Protein AF-A0A091EJ06-F1 (afdb_monomer)

Organism: Fukomys damarensis (NCBI:txid885580)

pLDDT: mean 78.1, std 23.02, range [34.81, 98.81]

Nearest PDB structures (foldseek):
  3g6b-assembly1_B  TM=3.512E-01  e=3.417E+00  Thermotoga maritima
  3ja6-assembly1_I  TM=3.966E-01  e=4.727E+00  Escherichia coli
  3zx6-assembly1_A  TM=3.590E-01  e=9.654E+00  Archaeoglobus fulgidus DSM 4304

Mean predicted aligned error: 18.72 Å

Solvent-accessible surface area (backbone atoms only — not comparable to full-atom values): 15378 Å² total; per-residue (Å²): 139,81,81,80,73,74,50,72,66,56,56,52,51,48,53,48,53,50,49,51,48,50,52,52,47,51,51,50,51,52,52,50,51,50,50,50,50,52,52,50,50,57,49,50,53,52,52,50,52,51,53,49,52,53,49,51,53,49,51,53,50,51,50,51,52,50,53,53,53,60,66,45,45,64,59,52,53,51,50,52,51,55,49,51,51,51,52,49,54,50,49,54,53,50,52,52,50,51,54,51,49,50,53,48,50,54,50,52,50,66,70,24,72,68,43,50,42,52,52,34,49,52,55,22,52,49,28,47,50,55,28,48,51,47,48,51,35,40,77,72,64,77,41,54,68,83,66,40,54,64,50,36,53,50,25,50,53,49,24,54,49,30,49,52,51,34,54,51,52,52,49,52,51,54,52,51,54,62,72,67,51,77,78,80,87,84,73,93,80,81,92,77,94,75,84,92,78,84,83,88,84,83,82,90,84,91,73,81,84,76,71,81,77,79,71,72,79,83,73,91,63,88,78,78,82,78,92,72,85,90,87,77,89,80,74,86,77,83,80,82,74,84,80,81,84,80,85,84,80,86,88,128

Radius of gyration: 53.9 Å; Cα contacts (8 Å, |Δi|>4): 49; chains: 1; bounding box: 122×60×147 Å

Foldseek 3Di:
DDPPPPPPVNVVVVVVVVVVVVVVVVVVVVVVVVVVVVVVVVVVVVVVVVVVVVVVVVVVVVVVVVVVVVVCVVVVVVVVVVVVVVVVVVVVVVVVVVVVVVVVVVVCVCPPLVVVLVVLVVQLVVLVVQLVVLVVCVVVVVDDPVRSVVSNVVSVVSNVVSVVVSVVSVVVVVVVVVVPDDDPPPDDDDDDDDDDDDDDDDDDDDDDPDDPPPDPPPPPDDDDDDDDDDDDDDDDDDDDDDDDDDDDDDDD

Secondary structure (DSSP, 8-state):
-------HHHHHHHHHHHHHHHHHHHHHHHHHHHHHHHHHHHHHHHHHHHHHHHHHHHHHHHHHHHHHHHHHHHHHHHHHHHHHHHHHHHHHHHHHHHHHHHHHHHHHHHTSHHHHHHHHHHHHHHHHHHHHHHHHHHHTTSS-HHHHHHHHHHHHHHHHHHHHHHHHHHHHHHHHHHHHSPPP------------------------------PPP---PPPPPP---S---PPPPP--PPPPPPPPPPP-

InterPro domains:
  IPR009851 Modifier of rudimentary, Modr [PF07200] (29-165)
  IPR009851 Modif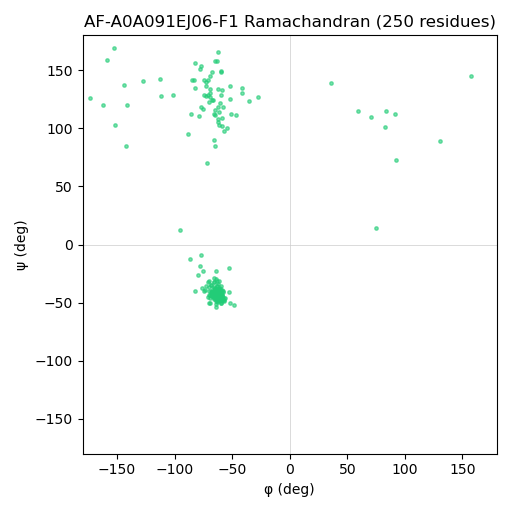ier of rudimentary, Modr [PS51314] (94-183)

Structure (mmCIF, N/CA/C/O backbone):
data_AF-A0A091EJ06-F1
#
_entry.id   AF-A0A091EJ06-F1
#
loop_
_atom_site.group_PDB
_atom_site.id
_atom_site.type_symbol
_atom_site.label_atom_id
_atom_site.label_alt_id
_atom_site.label_comp_id
_atom_site.label_asym_id
_atom_site.label_entity_id
_atom_site.label_seq_id
_atom_site.pdbx_PDB_ins_code
_atom_site.Cartn_x
_atom_site.Cartn_y
_atom_site.Cartn_z
_atom_site.occupancy
_atom_site.B_iso_or_equiv
_atom_site.auth_seq_id
_atom_site.auth_comp_id
_atom_site.auth_asym_id
_atom_site.auth_atom_id
_atom_site.pdbx_PDB_model_num
ATOM 1 N N . MET A 1 1 ? 96.054 -44.129 -91.450 1.00 45.62 1 MET A N 1
ATOM 2 C CA . MET A 1 1 ? 96.574 -42.897 -90.826 1.00 45.62 1 MET A CA 1
ATOM 3 C C . MET A 1 1 ? 96.485 -41.784 -91.849 1.00 45.62 1 MET A C 1
ATOM 5 O O . MET A 1 1 ? 97.456 -41.586 -92.545 1.00 45.62 1 MET A O 1
ATOM 9 N N . GLU A 1 2 ? 95.362 -41.080 -91.963 1.00 36.19 2 GLU A N 1
ATOM 10 C CA . GLU A 1 2 ? 95.395 -39.698 -92.462 1.00 36.19 2 GLU A CA 1
ATOM 11 C C . GLU A 1 2 ? 94.362 -38.917 -91.661 1.00 36.19 2 GLU A C 1
ATOM 13 O O . GLU A 1 2 ? 93.183 -38.814 -91.996 1.00 36.19 2 GLU A O 1
ATOM 18 N N . GLY A 1 3 ? 94.816 -38.462 -90.493 1.00 52.06 3 GLY A N 1
ATOM 19 C CA . GLY A 1 3 ? 94.089 -37.483 -89.713 1.00 52.06 3 GLY A CA 1
ATOM 20 C C . GLY A 1 3 ? 94.003 -36.212 -90.541 1.00 52.06 3 GLY A C 1
ATOM 21 O O . GLY A 1 3 ? 95.005 -35.520 -90.710 1.00 52.06 3 GLY A O 1
ATOM 22 N N . ARG A 1 4 ? 92.803 -35.906 -91.048 1.00 48.66 4 ARG A N 1
ATOM 23 C CA . ARG A 1 4 ? 92.469 -34.562 -91.519 1.00 48.66 4 ARG A CA 1
ATOM 24 C C . ARG A 1 4 ? 92.692 -33.614 -90.347 1.00 48.66 4 ARG A C 1
ATOM 26 O O . ARG A 1 4 ? 91.861 -33.505 -89.445 1.00 48.66 4 ARG A O 1
ATOM 33 N N . ALA A 1 5 ? 93.853 -32.970 -90.344 1.00 52.84 5 ALA A N 1
ATOM 34 C CA . ALA A 1 5 ? 94.126 -31.825 -89.507 1.00 52.84 5 ALA A CA 1
ATOM 35 C C . ALA A 1 5 ? 93.091 -30.764 -89.883 1.00 52.84 5 ALA A C 1
ATOM 37 O O . ALA A 1 5 ? 93.177 -30.143 -90.941 1.00 52.84 5 ALA A O 1
ATOM 38 N N . LEU A 1 6 ? 92.066 -30.626 -89.038 1.00 51.62 6 LEU A N 1
ATOM 39 C CA . LEU A 1 6 ? 91.150 -29.496 -89.086 1.00 51.62 6 LEU A CA 1
ATOM 40 C C . LEU A 1 6 ? 92.016 -28.239 -89.091 1.00 51.62 6 LEU A C 1
ATOM 42 O O . LEU A 1 6 ? 92.717 -27.965 -88.113 1.00 51.62 6 LEU A O 1
ATOM 46 N N . SER A 1 7 ? 91.990 -27.540 -90.225 1.00 56.12 7 SER A N 1
ATOM 47 C CA . SER A 1 7 ? 92.620 -26.244 -90.436 1.00 56.12 7 SER A CA 1
ATOM 48 C C . SER A 1 7 ? 92.405 -25.369 -89.197 1.00 56.12 7 SER A C 1
ATOM 50 O O . SER A 1 7 ? 91.292 -25.295 -88.667 1.00 56.12 7 SER A O 1
ATOM 52 N N . GLY A 1 8 ? 93.457 -24.693 -88.718 1.00 56.00 8 GLY A N 1
ATOM 53 C CA . GLY A 1 8 ? 93.372 -23.757 -87.585 1.00 56.00 8 GLY A CA 1
ATOM 54 C C . GLY A 1 8 ? 92.279 -22.692 -87.764 1.00 56.00 8 GLY A C 1
ATOM 55 O O . GLY A 1 8 ? 91.756 -22.166 -86.782 1.00 56.00 8 GLY A O 1
ATOM 56 N N . GLN A 1 9 ? 91.853 -22.460 -89.008 1.00 57.06 9 GLN A N 1
ATOM 57 C CA . GLN A 1 9 ? 90.745 -21.587 -89.374 1.00 57.06 9 GLN A CA 1
ATOM 58 C C . GLN A 1 9 ? 89.365 -22.173 -89.027 1.00 57.06 9 GLN A C 1
ATOM 60 O O . GLN A 1 9 ? 88.485 -21.438 -88.582 1.00 57.06 9 GLN A O 1
ATOM 65 N N . GLU A 1 10 ? 89.169 -23.491 -89.133 1.00 55.69 10 GLU A N 1
ATOM 66 C CA . GLU A 1 10 ? 87.908 -24.149 -88.759 1.00 55.69 10 GLU A CA 1
ATOM 67 C C . GLU A 1 10 ? 87.749 -24.276 -87.238 1.00 55.69 10 GLU A C 1
ATOM 69 O O . GLU A 1 10 ? 86.655 -24.056 -86.718 1.00 55.69 10 GLU A O 1
ATOM 74 N N . ARG A 1 11 ? 88.837 -24.546 -86.496 1.00 55.88 11 ARG A N 1
ATOM 75 C CA . ARG A 1 11 ? 88.813 -24.568 -85.017 1.00 55.88 11 ARG A CA 1
ATOM 76 C C . ARG A 1 11 ? 88.586 -23.176 -84.420 1.00 55.88 11 ARG A C 1
ATOM 78 O O . ARG A 1 11 ? 87.797 -23.042 -83.485 1.00 55.88 11 ARG A O 1
ATOM 85 N N . GLY A 1 12 ? 89.216 -22.142 -84.985 1.00 60.59 12 GLY A N 1
ATOM 86 C CA . GLY A 1 12 ? 88.967 -20.745 -84.615 1.00 60.59 12 GLY A CA 1
ATOM 87 C C . GLY A 1 12 ? 87.523 -20.322 -84.894 1.00 60.59 12 GLY A C 1
ATOM 88 O O . GLY A 1 12 ? 86.864 -19.762 -84.021 1.00 60.59 12 GLY A O 1
ATOM 89 N N . SER A 1 13 ? 86.985 -20.693 -86.060 1.00 62.34 13 SER A N 1
ATOM 90 C CA . SER A 1 13 ? 85.593 -20.414 -86.434 1.00 62.34 13 SER A CA 1
ATOM 91 C C . SER A 1 13 ? 84.582 -21.174 -85.559 1.00 62.34 13 SER A C 1
ATOM 93 O O . SER A 1 13 ? 83.573 -20.606 -85.141 1.00 62.34 13 SER A O 1
ATOM 95 N N . ALA A 1 14 ? 84.867 -22.426 -85.180 1.00 63.28 14 ALA A N 1
ATOM 96 C CA . ALA A 1 14 ? 84.024 -23.209 -84.273 1.00 63.28 14 ALA A CA 1
ATOM 97 C C . ALA A 1 14 ? 83.991 -22.628 -82.849 1.00 63.28 14 ALA A C 1
ATOM 99 O O . ALA A 1 14 ? 82.905 -22.457 -82.289 1.00 63.28 14 ALA A O 1
ATOM 100 N N . LEU A 1 15 ? 85.147 -22.254 -82.287 1.00 62.62 15 LEU A N 1
ATOM 101 C CA . LEU A 1 15 ? 85.232 -21.598 -80.977 1.00 62.62 15 LEU A CA 1
ATOM 102 C C . LEU A 1 15 ? 84.592 -20.205 -80.993 1.00 62.62 15 LEU A C 1
ATOM 104 O O . LEU A 1 15 ? 83.915 -19.831 -80.038 1.00 62.62 15 LEU A O 1
ATOM 108 N N . GLN A 1 16 ? 84.721 -19.457 -82.089 1.00 66.19 16 GLN A N 1
ATOM 109 C CA . GLN A 1 16 ? 84.075 -18.155 -82.260 1.00 66.19 16 GLN A CA 1
ATOM 110 C C . GLN A 1 16 ? 82.553 -18.284 -82.414 1.00 66.19 16 GLN A C 1
ATOM 112 O O . GLN A 1 16 ? 81.808 -17.496 -81.834 1.00 66.19 16 GLN A O 1
ATOM 117 N N . LYS A 1 17 ? 82.069 -19.335 -83.088 1.00 69.81 17 LYS A N 1
ATOM 118 C CA . LYS A 1 17 ? 80.641 -19.675 -83.189 1.00 69.81 17 LYS A CA 1
ATOM 119 C C . LYS A 1 17 ? 80.071 -20.206 -81.869 1.00 69.81 17 LYS A C 1
ATOM 121 O O . LYS A 1 17 ? 78.902 -19.972 -81.567 1.00 69.81 17 LYS A O 1
ATOM 126 N N . GLN A 1 18 ? 80.871 -20.906 -81.065 1.00 67.88 18 GLN A N 1
ATOM 127 C CA . GLN A 1 18 ? 80.492 -21.365 -79.726 1.00 67.88 18 GLN A CA 1
ATOM 128 C C . GLN A 1 18 ? 80.486 -20.211 -78.714 1.00 67.88 18 GLN A C 1
ATOM 130 O O . GLN A 1 18 ? 79.540 -20.092 -77.943 1.00 67.88 18 GLN A O 1
ATOM 135 N N . ARG A 1 19 ? 81.462 -19.298 -78.784 1.00 67.06 19 ARG A N 1
ATOM 136 C CA . ARG A 1 19 ? 81.502 -18.052 -78.005 1.00 67.06 19 ARG A CA 1
ATOM 137 C C . ARG A 1 19 ? 80.364 -17.107 -78.392 1.00 67.06 19 ARG A C 1
ATOM 139 O O . ARG A 1 19 ? 79.715 -16.574 -77.504 1.00 67.06 19 ARG A O 1
ATOM 146 N N . GLY A 1 20 ? 80.059 -16.964 -79.683 1.00 67.75 20 GLY A N 1
ATOM 147 C CA . GLY A 1 20 ? 78.900 -16.208 -80.168 1.00 67.75 20 GLY A CA 1
ATOM 148 C C . GLY A 1 20 ? 77.569 -16.796 -79.691 1.00 67.75 20 GLY A C 1
ATOM 149 O O . GLY A 1 20 ? 76.693 -16.050 -79.268 1.00 67.75 20 GLY A O 1
ATOM 150 N N . ARG A 1 21 ? 77.441 -18.131 -79.653 1.00 70.62 21 ARG A N 1
ATOM 151 C CA . ARG A 1 21 ? 76.272 -18.811 -79.069 1.00 70.62 21 ARG A CA 1
ATOM 152 C C . ARG A 1 21 ? 76.177 -18.666 -77.553 1.00 70.62 21 ARG A C 1
ATOM 154 O O . ARG A 1 21 ? 75.080 -18.443 -77.061 1.00 70.62 21 ARG A O 1
ATOM 161 N N . LEU A 1 22 ? 77.286 -18.746 -76.815 1.00 68.44 22 LEU A N 1
ATOM 162 C CA . LEU A 1 22 ? 77.283 -18.509 -75.367 1.00 68.44 22 LEU A CA 1
ATOM 163 C C . LEU A 1 22 ? 76.970 -17.047 -75.026 1.00 68.44 22 LEU A C 1
ATOM 165 O O . LEU A 1 22 ? 76.224 -16.793 -74.091 1.00 68.44 22 LEU A O 1
ATOM 169 N N . VAL A 1 23 ? 77.521 -16.084 -75.768 1.00 69.94 23 VAL A N 1
ATOM 170 C CA . VAL A 1 23 ? 77.253 -14.651 -75.563 1.00 69.94 23 VAL A CA 1
ATOM 171 C C . VAL A 1 23 ? 75.811 -14.313 -75.950 1.00 69.94 23 VAL A C 1
ATOM 173 O O . VAL A 1 23 ? 75.129 -13.653 -75.174 1.00 69.94 23 VAL A O 1
ATOM 176 N N . GLY A 1 24 ? 75.314 -14.833 -77.077 1.00 71.62 24 GLY A N 1
ATOM 177 C CA . GLY A 1 24 ? 73.907 -14.703 -77.470 1.00 71.62 24 GLY A CA 1
ATOM 178 C C . GLY A 1 24 ? 72.950 -15.381 -76.484 1.00 71.62 24 GLY A C 1
ATOM 179 O O . GLY A 1 24 ? 71.925 -14.806 -76.135 1.00 71.62 24 GLY A O 1
ATOM 180 N N . GLY A 1 25 ? 73.317 -16.554 -75.958 1.00 72.25 25 GLY A N 1
ATOM 181 C CA . GLY A 1 25 ? 72.564 -17.259 -74.918 1.00 72.25 25 GLY A CA 1
ATOM 182 C C . GLY A 1 25 ? 72.548 -16.515 -73.581 1.00 72.25 25 GLY A C 1
ATOM 183 O O . GLY A 1 25 ? 71.498 -16.409 -72.961 1.00 72.25 25 GLY A O 1
ATOM 184 N N . ARG A 1 26 ? 73.675 -15.921 -73.158 1.00 72.12 26 ARG A N 1
ATOM 185 C CA . ARG A 1 26 ? 73.728 -15.049 -71.969 1.00 72.12 26 ARG A CA 1
ATOM 186 C C . ARG A 1 26 ? 72.904 -13.774 -72.161 1.00 72.12 26 ARG A C 1
ATOM 188 O O . ARG A 1 26 ? 72.237 -13.367 -71.222 1.00 72.12 26 ARG A O 1
ATOM 195 N N . GLY A 1 27 ? 72.910 -13.184 -73.358 1.00 72.25 27 GLY A N 1
ATOM 196 C CA . GLY A 1 27 ? 72.037 -12.058 -73.704 1.00 72.25 27 GLY A CA 1
ATOM 197 C C . GLY A 1 27 ? 70.551 -12.419 -73.624 1.00 72.25 27 GLY A C 1
ATOM 198 O O . GLY A 1 27 ? 69.783 -11.682 -73.018 1.00 72.25 27 GLY A O 1
ATOM 199 N N . CYS A 1 28 ? 70.161 -13.592 -74.137 1.00 74.62 28 CYS A N 1
ATOM 200 C CA . CYS A 1 28 ? 68.784 -14.088 -74.029 1.00 74.62 28 CYS A CA 1
ATOM 201 C C . CYS A 1 28 ? 68.367 -14.341 -72.573 1.00 74.62 28 CYS A C 1
ATOM 203 O O . CYS A 1 28 ? 67.271 -13.955 -72.188 1.00 74.62 28 CYS A O 1
ATOM 205 N N . LEU A 1 29 ? 69.240 -14.937 -71.750 1.00 75.25 29 LEU A N 1
ATOM 206 C CA . LEU A 1 29 ? 68.954 -15.181 -70.331 1.00 75.25 29 LEU A CA 1
ATOM 207 C C . LEU A 1 29 ? 68.823 -13.879 -69.532 1.00 75.25 29 LEU A C 1
ATOM 209 O O . LEU A 1 29 ? 67.942 -13.777 -68.688 1.00 75.25 29 LEU A O 1
ATOM 213 N N . LEU A 1 30 ? 69.660 -12.872 -69.804 1.00 76.31 30 LEU A N 1
ATOM 214 C CA . LEU A 1 30 ? 69.536 -11.554 -69.170 1.00 76.31 30 LEU A CA 1
ATOM 215 C C . LEU A 1 30 ? 68.233 -10.858 -69.572 1.00 76.31 30 LEU A C 1
ATOM 217 O O . LEU A 1 30 ? 67.556 -10.299 -68.717 1.00 76.31 30 LEU A O 1
ATOM 221 N N . GLN A 1 31 ? 67.848 -10.953 -70.845 1.00 78.94 31 GLN A N 1
ATOM 222 C CA . GLN A 1 31 ? 66.594 -10.385 -71.329 1.00 78.94 31 GLN A CA 1
ATOM 223 C C . GLN A 1 31 ? 65.361 -11.112 -70.766 1.00 78.94 31 GLN A C 1
ATOM 225 O O . GLN A 1 31 ? 64.349 -10.480 -70.470 1.00 78.94 31 GLN A O 1
ATOM 230 N N . GLU A 1 32 ? 65.443 -12.428 -70.559 1.00 78.50 32 GLU A N 1
ATOM 231 C CA . GLU A 1 32 ? 64.392 -13.207 -69.900 1.00 78.50 32 GLU A CA 1
ATOM 232 C C . GLU A 1 32 ? 64.293 -12.879 -68.399 1.00 78.50 32 GLU A C 1
ATOM 234 O O . GLU A 1 32 ? 63.190 -12.735 -67.876 1.00 78.50 32 GLU A O 1
ATOM 239 N N . GLU A 1 33 ? 65.420 -12.690 -67.707 1.00 82.69 33 GLU A N 1
ATOM 240 C CA . GLU A 1 33 ? 65.470 -12.228 -66.312 1.00 82.69 33 GLU A CA 1
ATOM 241 C C . GLU A 1 33 ? 64.907 -10.805 -66.153 1.00 82.69 33 GLU A C 1
ATOM 243 O O . GLU A 1 33 ? 64.164 -10.536 -65.211 1.00 82.69 33 GLU A O 1
ATOM 248 N N . GLU A 1 34 ? 65.199 -9.892 -67.083 1.00 84.25 34 GLU A N 1
ATOM 249 C CA . GLU A 1 34 ? 64.603 -8.550 -67.116 1.00 84.25 34 GLU A CA 1
ATOM 250 C C . GLU A 1 34 ? 63.095 -8.597 -67.387 1.00 84.25 34 GLU A C 1
ATOM 252 O O . GLU A 1 34 ? 62.329 -7.925 -66.696 1.00 84.25 34 GLU A O 1
ATOM 257 N N . GLY A 1 35 ? 62.649 -9.441 -68.322 1.00 81.38 35 GLY A N 1
ATOM 258 C CA . GLY A 1 35 ? 61.226 -9.674 -68.569 1.00 81.38 35 GLY A CA 1
ATOM 259 C C . GLY A 1 35 ? 60.508 -10.259 -67.349 1.00 81.38 35 GLY A C 1
ATOM 260 O O . GLY A 1 35 ? 59.412 -9.822 -67.005 1.00 81.38 35 GLY A O 1
ATOM 261 N N . ARG A 1 36 ? 61.140 -11.198 -66.630 1.00 83.31 36 ARG A N 1
ATOM 262 C CA . ARG A 1 36 ? 60.610 -11.756 -65.374 1.00 83.31 36 ARG A CA 1
ATOM 263 C C . ARG A 1 36 ? 60.512 -10.702 -64.274 1.00 83.31 36 ARG A C 1
ATOM 265 O O . ARG A 1 36 ? 59.495 -10.660 -63.587 1.00 83.31 36 ARG A O 1
ATOM 272 N N . LYS A 1 37 ? 61.518 -9.835 -64.129 1.00 86.44 37 LYS A N 1
ATOM 273 C CA . LYS A 1 37 ? 61.490 -8.714 -63.174 1.00 86.44 37 LYS A CA 1
ATOM 274 C C . LYS A 1 37 ? 60.350 -7.746 -63.477 1.00 86.44 37 LYS A C 1
ATOM 276 O O . LYS A 1 37 ? 59.578 -7.453 -62.575 1.00 86.44 37 LYS A O 1
ATOM 281 N N . GLN A 1 38 ? 60.175 -7.359 -64.740 1.00 87.06 38 GLN A N 1
ATOM 282 C CA . GLN A 1 38 ? 59.065 -6.496 -65.162 1.00 87.06 38 GLN A CA 1
ATOM 283 C C . GLN A 1 38 ? 57.698 -7.139 -64.886 1.00 87.06 38 GLN A C 1
ATOM 285 O O . GLN A 1 38 ? 56.773 -6.471 -64.435 1.00 87.06 38 GLN A O 1
ATOM 290 N N . VAL A 1 39 ? 57.550 -8.449 -65.110 1.00 86.50 39 VAL A N 1
ATOM 291 C CA . VAL A 1 39 ? 56.301 -9.169 -64.806 1.00 86.50 39 VAL A CA 1
ATOM 292 C C . VAL A 1 39 ? 56.018 -9.216 -63.302 1.00 86.50 39 VAL A C 1
ATOM 294 O O . VAL A 1 39 ? 54.861 -9.070 -62.904 1.00 86.50 39 VAL A O 1
ATOM 297 N N . LEU A 1 40 ? 57.039 -9.424 -62.466 1.00 87.25 40 LEU A N 1
ATOM 298 C CA . LEU A 1 40 ? 56.895 -9.406 -61.008 1.00 87.25 40 LEU A CA 1
ATOM 299 C C . LEU A 1 40 ? 56.543 -8.004 -60.498 1.00 87.25 40 LEU A C 1
ATOM 301 O O . LEU A 1 40 ? 55.601 -7.877 -59.725 1.00 87.25 40 LEU A O 1
ATOM 305 N N . GLU A 1 41 ? 57.208 -6.968 -61.001 1.00 89.19 41 GLU A N 1
ATOM 306 C CA . GLU A 1 41 ? 56.952 -5.565 -60.656 1.00 89.19 41 GLU A CA 1
ATOM 307 C C . GLU A 1 41 ? 55.520 -5.148 -61.032 1.00 89.19 41 GLU A C 1
ATOM 309 O O . GLU A 1 41 ? 54.759 -4.687 -60.184 1.00 89.19 41 GLU A O 1
ATOM 314 N N . LEU A 1 42 ? 55.066 -5.468 -62.249 1.00 90.06 42 LEU A N 1
ATOM 315 C CA . LEU A 1 42 ? 53.673 -5.253 -62.669 1.00 90.06 42 LEU A CA 1
ATOM 316 C C . LEU A 1 42 ? 52.661 -6.040 -61.818 1.00 90.06 42 LEU A C 1
ATOM 318 O O . LEU A 1 42 ? 51.512 -5.619 -61.655 1.00 90.06 42 LEU A O 1
ATOM 322 N N . ARG A 1 43 ? 53.038 -7.219 -61.307 1.00 87.75 43 ARG A N 1
ATOM 323 C CA . ARG A 1 43 ? 52.186 -8.029 -60.422 1.00 87.75 43 ARG A CA 1
ATOM 324 C C . ARG A 1 43 ? 52.094 -7.413 -59.028 1.00 87.75 43 ARG A C 1
ATOM 326 O O . ARG A 1 43 ? 51.010 -7.421 -58.447 1.00 87.75 43 ARG A O 1
ATOM 333 N N . GLU A 1 44 ? 53.196 -6.883 -58.515 1.00 89.44 44 GLU A N 1
ATOM 334 C CA . GLU A 1 44 ? 53.265 -6.173 -57.239 1.00 89.44 44 GLU A CA 1
ATOM 335 C C . GLU A 1 44 ? 52.500 -4.849 -57.293 1.00 89.44 44 GLU A C 1
ATOM 337 O O . GLU A 1 44 ? 51.691 -4.591 -56.405 1.00 89.44 44 GLU A O 1
ATOM 342 N N . GLU A 1 45 ? 52.637 -4.069 -58.368 1.00 90.44 45 GLU A N 1
ATOM 343 C CA . GLU A 1 45 ? 51.858 -2.846 -58.592 1.00 90.44 45 GLU A CA 1
ATOM 344 C C . GLU A 1 45 ? 50.352 -3.125 -58.620 1.00 90.44 45 GLU A C 1
ATOM 346 O O . GLU A 1 45 ? 49.579 -2.449 -57.941 1.00 90.44 45 GLU A O 1
ATOM 351 N N . LYS A 1 46 ? 49.916 -4.159 -59.354 1.00 91.44 46 LYS A N 1
ATOM 352 C CA . LYS A 1 46 ? 48.504 -4.578 -59.385 1.00 91.44 46 LYS A CA 1
ATOM 353 C C . LYS A 1 46 ? 48.018 -5.076 -58.025 1.00 91.44 46 LYS A C 1
ATOM 355 O O . LYS A 1 46 ? 46.892 -4.774 -57.637 1.00 91.44 46 LYS A O 1
ATOM 360 N N . GLY A 1 47 ? 48.851 -5.819 -57.296 1.00 91.56 47 GLY A N 1
ATOM 361 C CA . GLY A 1 47 ? 48.549 -6.266 -55.935 1.00 91.56 47 GLY A CA 1
ATOM 362 C C . GLY A 1 47 ? 48.393 -5.092 -54.968 1.00 91.56 47 GLY A C 1
ATOM 363 O O . GLY A 1 47 ? 47.431 -5.041 -54.205 1.00 91.56 47 GLY A O 1
ATOM 364 N N . PHE A 1 48 ? 49.286 -4.106 -55.050 1.00 94.00 48 PHE A N 1
ATOM 365 C CA . PHE A 1 48 ? 49.216 -2.885 -54.257 1.00 94.00 48 PHE A CA 1
ATOM 366 C C . PHE A 1 48 ? 47.974 -2.056 -54.598 1.00 94.00 48 PHE A C 1
ATOM 368 O O . PHE A 1 48 ? 47.264 -1.630 -53.692 1.00 94.00 48 PHE A O 1
ATOM 375 N N . GLN A 1 49 ? 47.660 -1.878 -55.885 1.00 95.69 49 GLN A N 1
ATOM 376 C CA . GLN A 1 49 ? 46.441 -1.191 -56.325 1.00 95.69 49 GLN A CA 1
ATOM 377 C C . GLN A 1 49 ? 45.172 -1.895 -55.822 1.00 95.69 49 GLN A C 1
ATOM 379 O O . GLN A 1 49 ? 44.268 -1.229 -55.325 1.00 95.69 49 GLN A O 1
ATOM 384 N N . GLY A 1 50 ? 45.120 -3.231 -55.877 1.00 96.06 50 GLY A N 1
ATOM 385 C CA . GLY A 1 50 ? 44.011 -4.012 -55.319 1.00 96.06 50 GLY A CA 1
ATOM 386 C C . GLY A 1 50 ? 43.817 -3.768 -53.820 1.00 96.06 50 GLY A C 1
ATOM 387 O O . GLY A 1 50 ? 42.711 -3.454 -53.386 1.00 96.06 50 GLY A O 1
ATOM 388 N N . LEU A 1 51 ? 44.902 -3.803 -53.042 1.00 96.38 51 LEU A N 1
ATOM 389 C CA . LEU A 1 51 ? 44.865 -3.503 -51.606 1.00 96.38 51 LEU A CA 1
ATOM 390 C C . LEU A 1 51 ? 44.438 -2.056 -51.307 1.00 96.38 51 LEU A C 1
ATOM 392 O O . LEU A 1 51 ? 43.746 -1.815 -50.317 1.00 96.38 51 LEU A O 1
ATOM 396 N N . GLN A 1 52 ? 44.823 -1.085 -52.144 1.00 96.12 52 GLN A N 1
ATOM 397 C CA . GLN A 1 52 ? 44.353 0.299 -52.000 1.00 96.12 52 GLN A CA 1
ATOM 398 C C . GLN A 1 52 ? 42.843 0.405 -52.238 1.00 96.12 52 GLN A C 1
ATOM 400 O O . GLN A 1 52 ? 42.150 1.017 -51.428 1.00 96.12 52 GLN A O 1
ATOM 405 N N . LEU A 1 53 ? 42.315 -0.248 -53.277 1.00 97.12 53 LEU A N 1
ATOM 406 C CA . LEU A 1 53 ? 40.875 -0.267 -53.552 1.00 97.12 53 LEU A CA 1
ATOM 407 C C . LEU A 1 53 ? 40.084 -0.939 -52.423 1.00 97.12 53 LEU A C 1
ATOM 409 O O . LEU A 1 53 ? 39.053 -0.421 -51.996 1.00 97.12 53 LEU A O 1
ATOM 413 N N . GLU A 1 54 ? 40.572 -2.061 -51.892 1.00 97.12 54 GLU A N 1
ATOM 414 C CA . GLU A 1 54 ? 39.958 -2.731 -50.739 1.00 97.12 54 GLU A CA 1
ATOM 415 C C . GLU A 1 54 ? 39.946 -1.832 -49.498 1.00 97.12 54 GLU A C 1
ATOM 417 O O . GLU A 1 54 ? 38.936 -1.743 -48.791 1.00 97.12 54 GLU A O 1
ATOM 422 N N . ARG A 1 55 ? 41.050 -1.119 -49.244 1.00 98.12 55 ARG A N 1
ATOM 423 C CA . ARG A 1 55 ? 41.142 -0.143 -48.156 1.00 98.12 55 ARG A CA 1
ATOM 424 C C . ARG A 1 55 ? 40.127 0.982 -48.336 1.00 98.12 55 ARG A C 1
ATOM 426 O O . ARG A 1 55 ? 39.432 1.313 -47.378 1.00 98.12 55 ARG A O 1
ATOM 433 N N . GLU A 1 56 ? 40.033 1.570 -49.523 1.00 98.06 56 GLU A N 1
ATOM 434 C CA . GLU A 1 56 ? 39.078 2.643 -49.820 1.00 98.06 56 GLU A CA 1
ATOM 435 C C . GLU A 1 56 ? 37.630 2.170 -49.673 1.00 98.06 56 GLU A C 1
ATOM 437 O O . GLU A 1 56 ? 36.831 2.847 -49.027 1.00 98.06 56 GLU A O 1
ATOM 442 N N . ALA A 1 57 ? 37.307 0.975 -50.173 1.00 97.88 57 ALA A N 1
ATOM 443 C CA . ALA A 1 57 ? 35.990 0.368 -50.007 1.00 97.88 57 ALA A CA 1
ATOM 444 C C . ALA A 1 57 ? 35.648 0.143 -48.523 1.00 97.88 57 ALA A C 1
ATOM 446 O O . ALA A 1 57 ? 34.541 0.458 -48.078 1.00 97.88 57 ALA A O 1
ATOM 447 N N . CYS A 1 58 ? 36.610 -0.344 -47.732 1.00 97.94 58 CYS A N 1
ATOM 448 C CA . CYS A 1 58 ? 36.453 -0.523 -46.290 1.00 97.94 58 CYS A CA 1
ATOM 449 C C . CYS A 1 58 ? 36.243 0.818 -45.566 1.00 97.94 58 CYS A C 1
ATOM 451 O O . CYS A 1 58 ? 35.338 0.935 -44.739 1.00 97.94 58 CYS A O 1
ATOM 453 N N . LEU A 1 59 ? 37.021 1.850 -45.908 1.00 98.38 59 LEU A N 1
ATOM 454 C CA . LEU A 1 59 ? 36.880 3.191 -45.335 1.00 98.38 59 LEU A CA 1
ATOM 455 C C . LEU A 1 59 ? 35.536 3.829 -45.697 1.00 98.38 59 LEU A C 1
ATOM 457 O O . LEU A 1 59 ? 34.882 4.395 -44.823 1.00 98.38 59 LEU A O 1
ATOM 461 N N . ALA A 1 60 ? 35.096 3.705 -46.950 1.00 98.25 60 ALA A N 1
ATOM 462 C CA . ALA A 1 60 ? 33.805 4.214 -47.400 1.00 98.25 60 ALA A CA 1
ATOM 463 C C . ALA A 1 60 ? 32.642 3.521 -46.672 1.00 98.25 60 ALA A C 1
ATOM 465 O O . ALA A 1 60 ? 31.729 4.190 -46.186 1.00 98.25 60 ALA A O 1
ATOM 466 N N . SER A 1 61 ? 32.711 2.193 -46.533 1.00 98.19 61 SER A N 1
ATOM 467 C CA . SER A 1 61 ? 31.730 1.405 -45.779 1.00 98.19 61 SER A CA 1
ATOM 468 C C . SER A 1 61 ? 31.706 1.790 -44.297 1.00 98.19 61 SER A C 1
ATOM 470 O O . SER A 1 61 ? 30.647 2.093 -43.745 1.00 98.19 61 SER A O 1
ATOM 472 N N . ASN A 1 62 ? 32.874 1.872 -43.652 1.00 98.19 62 ASN A N 1
ATOM 473 C CA . ASN A 1 62 ? 32.982 2.285 -42.255 1.00 98.19 62 ASN A CA 1
ATOM 474 C C . ASN A 1 62 ? 32.427 3.699 -42.035 1.00 98.19 62 ASN A C 1
ATOM 476 O O . ASN A 1 62 ? 31.684 3.920 -41.081 1.00 98.19 62 ASN A O 1
ATOM 480 N N . TYR A 1 63 ? 32.729 4.633 -42.940 1.00 98.44 63 TYR A N 1
ATOM 481 C CA . TYR A 1 63 ? 32.206 5.994 -42.894 1.00 98.44 63 TYR A CA 1
ATOM 482 C C . TYR A 1 63 ? 30.677 6.029 -43.023 1.00 98.44 63 TYR A C 1
ATOM 484 O O . TYR A 1 63 ? 30.017 6.714 -42.239 1.00 98.44 63 TYR A O 1
ATOM 492 N N . ALA A 1 64 ? 30.104 5.274 -43.967 1.00 98.19 64 ALA A N 1
ATOM 493 C CA . ALA A 1 64 ? 28.655 5.179 -44.137 1.00 98.19 64 ALA A CA 1
ATOM 494 C C . ALA A 1 64 ? 27.979 4.644 -42.864 1.00 98.19 64 ALA A C 1
ATOM 496 O O . ALA A 1 64 ? 27.076 5.289 -42.330 1.00 98.19 64 ALA A O 1
ATOM 497 N N . LEU A 1 65 ? 28.496 3.545 -42.306 1.00 98.31 65 LEU A N 1
ATOM 498 C CA . LEU A 1 65 ? 27.998 2.969 -41.056 1.00 98.31 65 LEU A CA 1
ATOM 499 C C . LEU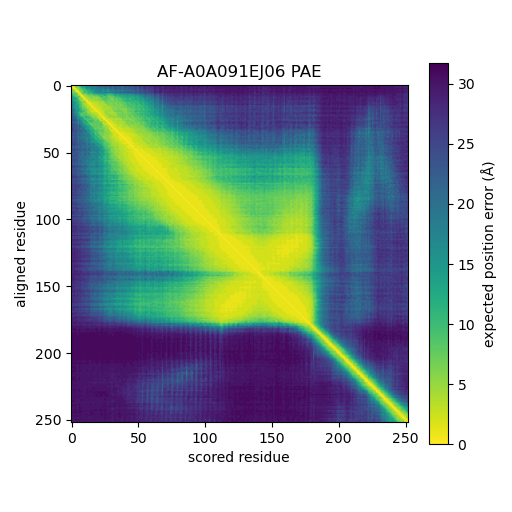 A 1 65 ? 28.155 3.927 -39.871 1.00 98.31 65 LEU A C 1
ATOM 501 O O . LEU A 1 65 ? 27.251 4.042 -39.048 1.00 98.31 65 LEU A O 1
ATOM 505 N N . ALA A 1 66 ? 29.281 4.634 -39.756 1.00 98.38 66 ALA A N 1
ATOM 506 C CA . ALA A 1 66 ? 29.488 5.618 -38.697 1.00 98.38 66 ALA A CA 1
ATOM 507 C C . ALA A 1 66 ? 28.467 6.759 -38.795 1.00 98.38 66 ALA A C 1
ATOM 509 O O . ALA A 1 66 ? 27.879 7.149 -37.787 1.00 98.38 66 ALA A O 1
ATOM 510 N N . LYS A 1 67 ? 28.207 7.254 -40.008 1.00 98.19 67 LYS A N 1
ATOM 511 C CA . LYS A 1 67 ? 27.216 8.303 -40.260 1.00 98.19 67 LYS A CA 1
ATOM 512 C C . LYS A 1 67 ? 25.800 7.848 -39.901 1.00 98.19 67 LYS A C 1
ATOM 514 O O . LYS A 1 67 ? 25.088 8.584 -39.221 1.00 98.19 67 LYS A O 1
ATOM 519 N N . GLU A 1 68 ? 25.409 6.642 -40.303 1.00 98.25 68 GLU A N 1
ATOM 520 C CA . GLU A 1 68 ? 24.108 6.058 -39.953 1.00 98.25 68 GLU A CA 1
ATOM 521 C C . GLU A 1 68 ? 23.972 5.834 -38.443 1.00 98.25 68 GLU A C 1
ATOM 523 O O . GLU A 1 68 ? 22.983 6.254 -37.841 1.00 98.25 68 GLU A O 1
ATOM 528 N N . ASN A 1 69 ? 24.993 5.261 -37.800 1.00 97.81 69 ASN A N 1
ATOM 529 C CA . ASN A 1 69 ? 25.018 5.068 -36.351 1.00 97.81 69 ASN A CA 1
ATOM 530 C C . ASN A 1 69 ? 24.847 6.394 -35.604 1.00 97.81 69 ASN A C 1
ATOM 532 O O . ASN A 1 69 ? 24.038 6.476 -34.681 1.00 97.81 69 ASN A O 1
ATOM 536 N N . LEU A 1 70 ? 25.568 7.445 -36.013 1.00 98.12 70 LEU A N 1
ATOM 537 C CA . LEU A 1 70 ? 25.434 8.780 -35.426 1.00 98.12 70 LEU A CA 1
ATOM 538 C C . LEU A 1 70 ? 24.031 9.362 -35.634 1.00 98.12 70 LEU A C 1
ATOM 540 O O . LEU A 1 70 ? 23.490 9.960 -34.706 1.00 98.12 70 LEU A O 1
ATOM 544 N N . ALA A 1 71 ? 23.418 9.145 -36.800 1.00 98.00 71 ALA A N 1
ATOM 545 C CA . ALA A 1 71 ? 22.055 9.594 -37.076 1.00 98.00 71 ALA A CA 1
ATOM 546 C C . ALA A 1 71 ? 21.000 8.891 -36.198 1.00 98.00 71 ALA A C 1
ATOM 548 O O . ALA A 1 71 ? 19.969 9.483 -35.880 1.00 98.00 71 ALA A O 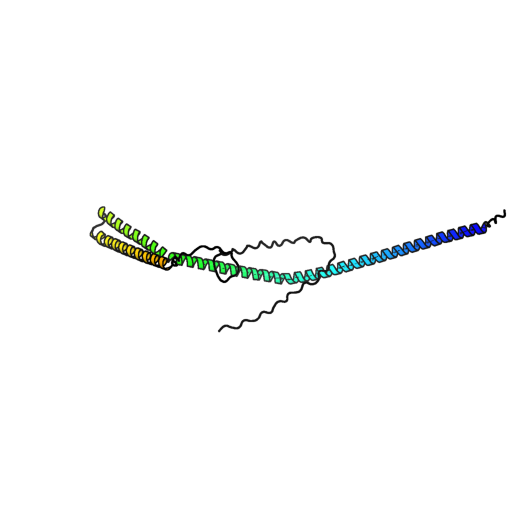1
ATOM 549 N N . LEU A 1 72 ? 21.252 7.650 -35.763 1.00 98.19 72 LEU A N 1
ATOM 550 C CA . LEU A 1 72 ? 20.344 6.895 -34.892 1.00 98.19 72 LEU A CA 1
ATOM 551 C C . LEU A 1 72 ? 20.443 7.281 -33.409 1.00 98.19 72 LEU A C 1
ATOM 553 O O . LEU A 1 72 ? 19.453 7.138 -32.685 1.00 98.19 72 LEU A O 1
ATOM 557 N N . ARG A 1 73 ? 21.594 7.793 -32.949 1.00 97.94 73 ARG A N 1
ATOM 558 C CA . ARG A 1 73 ? 21.820 8.183 -31.541 1.00 97.94 73 ARG A CA 1
ATOM 559 C C . ARG A 1 73 ? 20.710 9.049 -30.938 1.00 97.94 73 ARG A C 1
ATOM 561 O O . ARG A 1 73 ? 20.174 8.620 -29.918 1.00 97.94 73 ARG A O 1
ATOM 568 N N . PRO A 1 74 ? 20.280 10.177 -31.541 1.00 97.81 74 PRO A N 1
ATOM 569 C CA . PRO A 1 74 ? 19.255 11.025 -30.930 1.00 97.81 74 PRO A CA 1
ATOM 570 C C . PRO A 1 74 ? 17.926 10.289 -30.729 1.00 97.81 74 PRO A C 1
ATOM 572 O O . PRO A 1 74 ? 17.268 10.456 -29.705 1.00 97.81 74 PRO A O 1
ATOM 575 N N . ARG A 1 75 ? 17.536 9.420 -31.672 1.00 97.94 75 ARG A N 1
ATOM 576 C CA . ARG A 1 75 ? 16.307 8.623 -31.558 1.00 97.94 75 ARG A CA 1
ATOM 577 C C . ARG A 1 75 ? 16.405 7.592 -30.431 1.00 97.94 75 ARG A C 1
ATOM 579 O O . ARG A 1 75 ? 15.433 7.399 -29.704 1.00 97.94 75 ARG A O 1
ATOM 586 N N . LEU A 1 76 ? 17.555 6.933 -30.285 1.00 98.38 76 LEU A N 1
ATOM 587 C CA . LEU A 1 76 ? 17.789 5.961 -29.213 1.00 98.38 76 LEU A CA 1
ATOM 588 C C . LEU A 1 76 ? 17.851 6.634 -27.840 1.00 98.38 76 LEU A C 1
ATOM 590 O O . LEU A 1 76 ? 17.268 6.127 -26.885 1.00 98.38 76 LEU A O 1
ATOM 594 N N . GLU A 1 77 ? 18.514 7.784 -27.745 1.00 98.50 77 GLU A N 1
ATOM 595 C CA . GLU A 1 77 ? 18.604 8.583 -26.522 1.00 98.50 77 GLU A CA 1
ATOM 596 C C . GLU A 1 77 ? 17.220 9.080 -26.090 1.00 98.50 77 GLU A C 1
ATOM 598 O O . GLU A 1 77 ? 16.836 8.891 -24.935 1.00 98.50 77 GLU A O 1
ATOM 603 N N . MET A 1 78 ? 16.424 9.597 -27.032 1.00 98.62 78 MET A N 1
ATOM 604 C CA . MET A 1 78 ? 15.032 9.983 -26.790 1.00 98.62 78 MET A CA 1
ATOM 605 C C . MET A 1 78 ? 14.184 8.791 -26.328 1.00 98.62 78 MET A C 1
ATOM 607 O O . MET A 1 78 ? 13.461 8.889 -25.340 1.00 98.62 78 MET A O 1
ATOM 611 N N . GLY A 1 79 ? 14.294 7.644 -27.009 1.00 98.75 79 GLY A N 1
ATOM 612 C CA . GLY A 1 79 ? 13.566 6.427 -26.646 1.00 98.75 79 GLY A CA 1
ATOM 613 C C . GLY A 1 79 ? 13.940 5.911 -25.255 1.00 98.75 79 GLY A C 1
ATOM 614 O O . GLY A 1 79 ? 13.063 5.548 -24.475 1.00 98.75 79 GLY A O 1
ATOM 615 N N . ARG A 1 80 ? 15.231 5.944 -24.907 1.00 98.75 80 ARG A N 1
ATOM 616 C CA . ARG A 1 80 ? 15.728 5.591 -23.573 1.00 98.75 80 ARG A CA 1
ATOM 617 C C . ARG A 1 80 ? 15.183 6.539 -22.503 1.00 98.75 80 ARG A C 1
ATOM 619 O O . ARG A 1 80 ? 14.772 6.063 -21.449 1.00 98.75 80 ARG A O 1
ATOM 626 N N . ALA A 1 81 ? 15.168 7.847 -22.761 1.00 98.62 81 ALA A N 1
ATOM 627 C CA . ALA A 1 81 ? 14.623 8.833 -21.830 1.00 98.62 81 ALA A CA 1
ATOM 628 C C . ALA A 1 81 ? 13.109 8.650 -21.632 1.00 98.62 81 ALA A C 1
ATOM 630 O O . ALA A 1 81 ? 12.645 8.577 -20.497 1.00 98.62 81 ALA A O 1
ATOM 631 N N . ALA A 1 82 ? 12.349 8.485 -22.718 1.00 98.69 82 ALA A N 1
ATOM 632 C CA . ALA A 1 82 ? 10.910 8.235 -22.658 1.00 98.69 82 ALA A CA 1
ATOM 633 C C . ALA A 1 82 ? 10.582 6.944 -21.892 1.00 98.69 82 ALA A C 1
ATOM 635 O O . ALA A 1 82 ? 9.673 6.922 -21.064 1.00 98.69 82 ALA A O 1
ATOM 636 N N . LEU A 1 83 ? 11.354 5.879 -22.122 1.00 98.81 83 LEU A N 1
ATOM 637 C CA . LEU A 1 83 ? 11.202 4.623 -21.397 1.00 98.81 83 LEU A CA 1
ATOM 638 C C . LEU A 1 83 ? 11.507 4.792 -19.903 1.00 98.81 83 LEU A C 1
ATOM 640 O O . LEU A 1 83 ? 10.759 4.283 -19.075 1.00 98.81 83 LEU A O 1
ATOM 644 N N . ALA A 1 84 ? 12.565 5.528 -19.553 1.00 98.75 84 ALA A N 1
ATOM 645 C CA . ALA A 1 84 ? 12.900 5.818 -18.160 1.00 98.75 84 ALA A CA 1
ATOM 646 C C . ALA A 1 84 ? 11.770 6.579 -17.447 1.00 98.75 84 ALA A C 1
ATOM 648 O O . ALA A 1 84 ? 11.415 6.216 -16.329 1.00 98.75 84 ALA A O 1
ATOM 649 N N . ILE A 1 85 ? 11.153 7.560 -18.117 1.00 98.75 85 ILE A N 1
ATOM 650 C CA . ILE A 1 85 ? 9.980 8.277 -17.596 1.00 98.75 85 ILE A CA 1
ATOM 651 C C . ILE A 1 85 ? 8.825 7.300 -17.350 1.00 98.75 85 ILE A C 1
ATOM 653 O O . ILE A 1 85 ? 8.247 7.302 -16.269 1.00 98.75 85 ILE A O 1
ATOM 657 N N . LYS A 1 86 ? 8.522 6.405 -18.299 1.00 98.81 86 LYS A N 1
ATOM 658 C CA . LYS A 1 86 ? 7.438 5.422 -18.128 1.00 98.81 86 LYS A CA 1
ATOM 659 C C . LYS A 1 86 ? 7.690 4.419 -17.009 1.00 98.81 86 LYS A C 1
ATOM 661 O O . LYS A 1 86 ? 6.757 4.075 -16.290 1.00 98.81 86 LYS A O 1
ATOM 666 N N . TYR A 1 87 ? 8.931 3.978 -16.823 1.00 98.81 87 TYR A N 1
ATOM 667 C CA . TYR A 1 87 ? 9.285 3.151 -15.669 1.00 98.81 87 TYR A CA 1
ATOM 668 C C . TYR A 1 87 ? 9.133 3.905 -14.350 1.00 98.81 87 TYR A C 1
ATOM 670 O O . TYR A 1 87 ? 8.681 3.315 -13.372 1.00 98.81 87 TYR A O 1
ATOM 678 N N . GLN A 1 88 ? 9.483 5.191 -14.325 1.00 98.81 88 GLN A N 1
ATOM 679 C CA . GLN A 1 88 ? 9.318 6.027 -13.144 1.00 98.81 88 GLN A CA 1
ATOM 680 C C . GLN A 1 88 ? 7.832 6.233 -12.806 1.00 98.81 88 GLN A C 1
ATOM 682 O O . GLN A 1 88 ? 7.438 5.976 -11.674 1.00 98.81 88 GLN A O 1
ATOM 687 N N . GLU A 1 89 ? 6.991 6.568 -13.791 1.00 98.75 89 GLU A N 1
ATOM 688 C CA . GLU A 1 89 ? 5.531 6.661 -13.619 1.00 98.75 89 GLU A CA 1
ATOM 689 C C . GLU A 1 89 ? 4.938 5.340 -13.093 1.00 98.75 89 GLU A C 1
ATOM 691 O O . GLU A 1 89 ? 4.147 5.331 -12.150 1.00 98.75 89 GLU A O 1
ATOM 696 N N . LEU A 1 90 ? 5.338 4.202 -13.676 1.00 98.75 90 LEU A N 1
ATOM 697 C CA . LEU A 1 90 ? 4.886 2.881 -13.232 1.00 98.75 90 LEU A CA 1
ATOM 698 C C . LEU A 1 90 ? 5.277 2.617 -11.776 1.00 98.75 90 LEU A C 1
ATOM 700 O O . LEU A 1 90 ? 4.466 2.101 -11.008 1.00 98.75 90 LEU A O 1
ATOM 704 N N . ARG A 1 91 ? 6.513 2.959 -11.405 1.00 98.75 91 ARG A N 1
ATOM 705 C CA . ARG A 1 91 ? 7.013 2.801 -10.041 1.00 98.75 91 ARG A CA 1
ATOM 706 C C . ARG A 1 91 ? 6.200 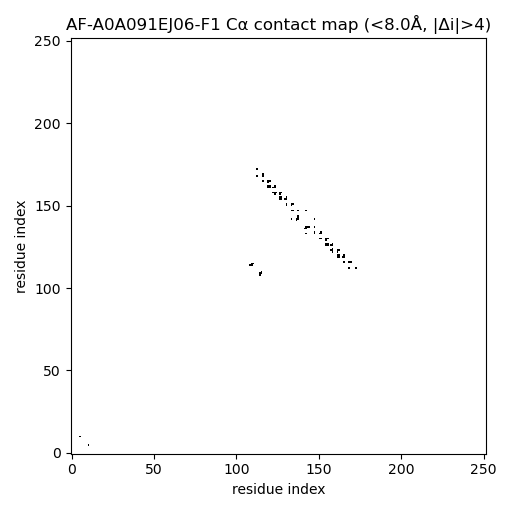3.636 -9.056 1.00 98.75 91 ARG A C 1
ATOM 708 O O . ARG A 1 91 ? 5.764 3.096 -8.048 1.00 98.75 91 ARG A O 1
ATOM 715 N N . GLU A 1 92 ? 5.950 4.903 -9.368 1.00 98.75 92 GLU A N 1
ATOM 716 C CA . GLU A 1 92 ? 5.156 5.803 -8.522 1.00 98.75 92 GLU A CA 1
ATOM 717 C C . GLU A 1 92 ? 3.725 5.290 -8.331 1.00 98.75 92 GLU A C 1
ATOM 719 O O . GLU A 1 92 ? 3.200 5.283 -7.216 1.00 98.75 92 GLU A O 1
ATOM 724 N N . VAL A 1 93 ? 3.088 4.805 -9.402 1.00 98.69 93 VAL A N 1
ATOM 725 C CA . VAL A 1 93 ? 1.748 4.210 -9.310 1.00 98.69 93 VAL A CA 1
ATOM 726 C C . VAL A 1 93 ? 1.775 2.917 -8.494 1.00 98.69 93 VAL A C 1
ATOM 728 O O . VAL A 1 93 ? 0.878 2.706 -7.681 1.00 98.69 93 VAL A O 1
ATOM 731 N N . ALA A 1 94 ? 2.787 2.065 -8.666 1.00 98.69 94 ALA A N 1
ATOM 732 C CA . ALA A 1 94 ? 2.926 0.829 -7.901 1.00 98.69 94 ALA A CA 1
ATOM 733 C C . ALA A 1 94 ? 3.128 1.096 -6.400 1.00 98.69 94 ALA A C 1
ATOM 735 O O . ALA A 1 94 ? 2.453 0.471 -5.585 1.00 98.69 94 ALA A O 1
ATOM 736 N N . GLU A 1 95 ? 3.994 2.048 -6.042 1.00 98.69 95 GLU A N 1
ATOM 737 C CA . GLU A 1 95 ? 4.213 2.485 -4.656 1.00 98.69 95 GLU A CA 1
ATOM 738 C C . GLU A 1 95 ? 2.916 3.060 -4.059 1.00 98.69 95 GLU A C 1
ATOM 740 O O . GLU A 1 95 ? 2.475 2.623 -3.001 1.00 98.69 95 GLU A O 1
ATOM 745 N N . ASN A 1 96 ? 2.207 3.929 -4.787 1.00 98.69 96 ASN A N 1
ATOM 746 C CA . ASN A 1 96 ? 0.921 4.480 -4.343 1.00 98.69 96 ASN A CA 1
ATOM 747 C C . ASN A 1 96 ? -0.161 3.395 -4.164 1.00 98.69 96 ASN A C 1
ATOM 749 O O . ASN A 1 96 ? -0.969 3.447 -3.235 1.00 98.69 96 ASN A O 1
ATOM 753 N N . CYS A 1 97 ? -0.200 2.397 -5.047 1.00 98.62 97 CYS A N 1
ATOM 754 C CA . CYS A 1 97 ? -1.092 1.250 -4.897 1.00 98.62 97 CYS A CA 1
ATOM 755 C C . CYS A 1 97 ? -0.743 0.427 -3.651 1.00 98.62 97 CYS A C 1
ATOM 757 O O . CYS A 1 97 ? -1.653 0.074 -2.903 1.00 98.62 97 CYS A O 1
ATOM 759 N N . ALA A 1 98 ? 0.542 0.163 -3.404 1.00 98.56 98 ALA A N 1
ATOM 760 C CA . ALA A 1 98 ? 0.997 -0.536 -2.206 1.00 98.56 98 ALA A CA 1
ATOM 761 C C . ALA A 1 98 ? 0.626 0.236 -0.928 1.00 98.56 98 ALA A C 1
ATOM 763 O O . ALA A 1 98 ? 0.047 -0.345 -0.015 1.00 98.56 98 ALA A O 1
ATOM 764 N N . ASP A 1 99 ? 0.837 1.554 -0.901 1.00 98.56 99 ASP A N 1
ATOM 765 C CA . ASP A 1 99 ? 0.457 2.412 0.227 1.00 98.56 99 ASP A CA 1
ATOM 766 C C . ASP A 1 99 ? -1.053 2.378 0.497 1.00 98.56 99 ASP A C 1
ATOM 768 O O . ASP A 1 99 ? -1.497 2.321 1.646 1.00 98.56 99 ASP A O 1
ATOM 772 N N . LYS A 1 100 ? -1.873 2.422 -0.561 1.00 98.44 100 LYS A N 1
ATOM 773 C CA . LYS A 1 100 ? -3.335 2.333 -0.441 1.00 98.44 100 LYS A CA 1
ATOM 774 C C . LYS A 1 100 ? -3.781 0.971 0.078 1.00 98.44 100 LYS A C 1
ATOM 776 O O . LYS A 1 100 ? -4.686 0.931 0.909 1.00 98.44 100 LYS A O 1
ATOM 781 N N . LEU A 1 101 ? -3.163 -0.112 -0.395 1.00 98.50 101 LEU A N 1
ATOM 782 C CA . LEU A 1 101 ? -3.432 -1.463 0.093 1.00 98.50 101 LEU A CA 1
ATOM 783 C C . LEU A 1 101 ? -3.064 -1.588 1.570 1.00 98.50 101 LEU A C 1
ATOM 785 O O . LEU A 1 101 ? -3.916 -2.000 2.347 1.00 98.50 101 LEU A O 1
ATOM 789 N N . GLN A 1 102 ? -1.884 -1.117 1.978 1.00 98.38 102 GLN A N 1
ATOM 790 C CA . GLN A 1 102 ? -1.467 -1.130 3.381 1.00 98.38 102 GLN A CA 1
ATOM 791 C C . GLN A 1 102 ? -2.455 -0.366 4.273 1.00 98.38 102 GLN A C 1
ATOM 793 O O . GLN A 1 102 ? -2.922 -0.888 5.278 1.00 98.38 102 GLN A O 1
ATOM 798 N N . ARG A 1 103 ? -2.858 0.851 3.880 1.00 98.06 103 ARG A N 1
ATOM 799 C CA . ARG A 1 103 ? -3.847 1.640 4.643 1.00 98.06 103 ARG A CA 1
ATOM 800 C C . ARG A 1 103 ? -5.201 0.937 4.739 1.00 98.06 103 ARG A C 1
ATOM 802 O O . ARG A 1 103 ? -5.883 1.028 5.762 1.00 98.06 103 ARG A O 1
ATOM 809 N N . LEU A 1 104 ? -5.621 0.271 3.667 1.00 97.81 104 LEU A N 1
ATOM 810 C CA . LEU A 1 104 ? -6.857 -0.502 3.656 1.00 97.81 104 LEU A CA 1
ATOM 811 C C . LEU A 1 104 ? -6.743 -1.725 4.572 1.00 97.81 104 LEU A C 1
ATOM 813 O O . LEU A 1 104 ? -7.655 -1.972 5.351 1.00 97.81 104 LEU A O 1
ATOM 817 N N . GLU A 1 105 ? -5.624 -2.441 4.546 1.00 97.38 105 GLU A N 1
ATOM 818 C CA . GLU A 1 105 ? -5.360 -3.575 5.433 1.00 97.38 105 GLU A CA 1
ATOM 819 C C . GLU A 1 105 ? -5.335 -3.145 6.904 1.00 97.38 105 GLU A C 1
ATOM 821 O O . GLU A 1 105 ? -6.031 -3.748 7.719 1.00 97.38 105 GLU A O 1
ATOM 826 N N . ASP A 1 106 ? -4.642 -2.054 7.235 1.00 96.50 106 ASP A N 1
ATOM 827 C CA . ASP A 1 106 ? -4.575 -1.512 8.596 1.00 96.50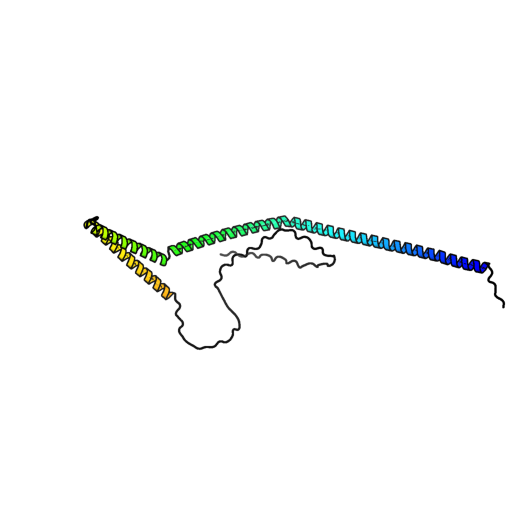 106 ASP A CA 1
ATOM 828 C C . ASP A 1 106 ? -5.966 -1.113 9.104 1.00 96.50 106 ASP A C 1
ATOM 830 O O . ASP A 1 106 ? -6.351 -1.431 10.232 1.00 96.50 106 ASP A O 1
ATOM 834 N N . THR A 1 107 ? -6.757 -0.431 8.268 1.00 95.56 107 THR A N 1
ATOM 835 C CA . THR A 1 107 ? -8.126 -0.040 8.634 1.00 95.56 107 THR A CA 1
ATOM 836 C C . THR A 1 107 ? -9.044 -1.255 8.760 1.00 95.56 107 THR A C 1
ATOM 838 O O . THR A 1 107 ? -9.769 -1.358 9.750 1.00 95.56 107 THR A O 1
ATOM 841 N N . MET A 1 108 ? -8.990 -2.210 7.829 1.00 95.75 108 MET A N 1
ATOM 842 C CA . MET A 1 108 ? -9.753 -3.458 7.912 1.00 95.75 108 MET A CA 1
ATOM 843 C C . MET A 1 108 ? -9.382 -4.279 9.144 1.00 95.75 108 MET A C 1
ATOM 845 O O . MET A 1 108 ? -10.265 -4.853 9.780 1.00 95.75 108 MET A O 1
ATOM 849 N N . HIS A 1 109 ? -8.099 -4.325 9.497 1.00 95.25 109 HIS A N 1
ATOM 850 C CA . HIS A 1 109 ? -7.630 -4.993 10.698 1.00 95.25 109 HIS A CA 1
ATOM 851 C C . HIS A 1 109 ? -8.181 -4.302 11.947 1.00 95.25 109 HIS A C 1
ATOM 853 O O . HIS A 1 109 ? -8.827 -4.955 12.766 1.00 95.25 109 HIS A O 1
ATOM 859 N N . ARG A 1 110 ? -8.033 -2.974 12.053 1.00 94.50 110 ARG A N 1
ATOM 860 C CA . ARG A 1 110 ? -8.487 -2.189 13.213 1.00 94.50 110 ARG A CA 1
ATOM 861 C C . ARG A 1 110 ? -9.994 -2.293 13.457 1.00 94.50 110 ARG A C 1
ATOM 863 O O . ARG A 1 110 ? -10.426 -2.321 14.606 1.00 94.50 110 ARG A O 1
ATOM 870 N N . TRP A 1 111 ? -10.779 -2.376 12.383 1.00 93.81 111 TRP A N 1
ATOM 871 C CA . TRP A 1 111 ? -12.235 -2.555 12.419 1.00 93.81 111 TRP A CA 1
ATOM 872 C C . TRP A 1 111 ? -12.672 -4.019 12.287 1.00 93.81 111 TRP A C 1
ATOM 874 O O . TRP A 1 111 ? -13.852 -4.306 12.079 1.00 93.81 111 TRP A O 1
ATOM 884 N N . SER A 1 112 ? -11.739 -4.965 12.406 1.00 96.12 112 SER A N 1
ATOM 885 C CA . SER A 1 112 ? -12.069 -6.382 12.373 1.00 96.12 112 SER A CA 1
ATOM 886 C C . SER A 1 112 ? -12.887 -6.768 13.614 1.00 96.12 112 SER A C 1
ATOM 888 O O . SER A 1 112 ? -12.681 -6.218 14.700 1.00 96.12 112 SER A O 1
ATOM 890 N N . PRO A 1 113 ? -13.792 -7.756 13.505 1.00 95.88 113 PRO A N 1
ATOM 891 C CA . PRO A 1 113 ? -14.582 -8.206 14.648 1.00 95.88 113 PRO A CA 1
ATOM 892 C C . PRO A 1 113 ? -13.715 -8.827 15.758 1.00 95.88 113 PRO A C 1
ATOM 894 O O . PRO A 1 113 ? -14.115 -8.821 16.916 1.00 95.88 113 PRO A O 1
ATOM 897 N N . HIS A 1 114 ? -12.516 -9.320 15.430 1.00 96.06 114 HIS A N 1
ATOM 898 C CA . HIS A 1 114 ? -11.546 -9.789 16.421 1.00 96.06 114 HIS A CA 1
ATOM 899 C C . HIS A 1 114 ? -10.943 -8.626 17.215 1.00 96.06 114 HIS A C 1
ATOM 901 O O . HIS A 1 114 ? -10.895 -8.696 18.439 1.00 96.06 114 HIS A O 1
ATOM 907 N N . CYS A 1 115 ? -10.551 -7.534 16.547 1.00 97.12 115 CYS A N 1
ATOM 908 C CA . CYS A 1 115 ? -10.115 -6.324 17.244 1.00 97.12 115 CYS A CA 1
ATOM 909 C C . CYS A 1 115 ? -11.248 -5.743 18.098 1.00 97.12 115 CYS A C 1
ATOM 911 O O . CYS A 1 115 ? -11.019 -5.453 19.265 1.00 97.12 115 CYS A O 1
ATOM 913 N N . ALA A 1 116 ? -12.477 -5.657 17.569 1.00 97.06 116 ALA A N 1
ATOM 914 C CA . ALA A 1 116 ? -13.672 -5.247 18.322 1.00 97.06 116 ALA A CA 1
ATOM 915 C C . ALA A 1 116 ? -13.877 -6.056 19.613 1.00 97.06 116 ALA A C 1
ATOM 917 O O . ALA A 1 116 ? -14.200 -5.481 20.649 1.00 97.06 116 ALA A O 1
ATOM 918 N N . LEU A 1 117 ? -13.650 -7.372 19.570 1.00 98.00 117 LEU A N 1
ATOM 919 C CA . LEU A 1 117 ? -13.710 -8.220 20.759 1.00 98.00 117 LEU A CA 1
ATOM 920 C C . LEU A 1 117 ? -12.632 -7.850 21.787 1.00 98.00 117 LEU A C 1
ATOM 922 O O . LEU A 1 117 ? -12.945 -7.766 22.969 1.00 98.00 117 LEU A O 1
ATOM 926 N N . GLY A 1 118 ? -11.398 -7.598 21.342 1.00 98.06 118 GLY A N 1
ATOM 927 C CA . GLY A 1 118 ? -10.315 -7.143 22.219 1.00 98.06 118 GLY A CA 1
ATOM 928 C C . GLY A 1 118 ? -10.614 -5.793 22.879 1.00 98.06 118 GLY A C 1
ATOM 929 O O . GLY A 1 118 ? -10.421 -5.652 24.082 1.00 98.06 118 GLY A O 1
ATOM 930 N N . TRP A 1 119 ? -11.167 -4.830 22.131 1.00 98.06 119 TRP A N 1
ATOM 931 C CA . TRP A 1 119 ? -11.607 -3.543 22.691 1.00 98.06 119 TRP A CA 1
ATOM 932 C C . TRP A 1 119 ? -12.682 -3.730 23.768 1.00 98.06 119 TRP A C 1
ATOM 934 O O . TRP A 1 119 ? -12.566 -3.161 24.845 1.00 98.06 119 TRP A O 1
ATOM 944 N N . LEU A 1 120 ? -13.687 -4.578 23.514 1.00 98.06 120 LEU A N 1
ATOM 945 C CA . LEU A 1 120 ? -14.734 -4.881 24.497 1.00 98.06 120 LEU A CA 1
ATOM 946 C C . LEU A 1 120 ? -14.193 -5.548 25.766 1.00 98.06 120 LEU A C 1
ATOM 948 O O . LEU A 1 120 ? -14.751 -5.338 26.838 1.00 98.06 120 LEU A O 1
ATOM 952 N N . GLN A 1 121 ? -13.151 -6.373 25.647 1.00 98.44 121 GLN A N 1
ATOM 953 C CA . GLN A 1 121 ? -12.493 -7.002 26.794 1.00 98.44 121 GLN A CA 1
ATOM 954 C C . GLN A 1 121 ? -11.714 -5.976 27.620 1.00 98.44 121 GLN A C 1
ATOM 956 O O . GLN A 1 121 ? -11.866 -5.962 28.834 1.00 98.44 121 GLN A O 1
ATOM 961 N N . ALA A 1 122 ? -10.971 -5.075 26.975 1.00 98.50 122 ALA A N 1
ATOM 962 C CA . ALA A 1 122 ? -10.274 -3.994 27.670 1.00 98.50 122 ALA A CA 1
ATOM 963 C C . ALA A 1 122 ? -11.254 -3.038 28.377 1.00 98.50 122 ALA A C 1
ATOM 965 O O . ALA A 1 122 ? -11.071 -2.734 29.548 1.00 98.50 122 ALA A O 1
ATOM 966 N N . GLU A 1 123 ? -12.338 -2.628 27.705 1.00 98.31 123 GLU A N 1
ATOM 967 C CA . GLU A 1 123 ? -13.394 -1.799 28.313 1.00 98.31 123 GLU A CA 1
ATOM 968 C C . GLU A 1 123 ? -14.127 -2.525 29.460 1.00 98.31 123 GLU A C 1
ATOM 970 O O . GLU A 1 123 ? -14.653 -1.884 30.368 1.00 98.31 123 GLU A O 1
ATOM 975 N N . LEU A 1 124 ? -14.218 -3.861 29.413 1.00 98.62 124 LEU A N 1
ATOM 976 C CA . LEU A 1 124 ? -14.765 -4.663 30.508 1.00 98.62 124 LEU A CA 1
ATOM 977 C C . LEU A 1 124 ? -13.830 -4.643 31.719 1.00 98.62 124 LEU A C 1
ATOM 979 O O . LEU A 1 124 ? -14.301 -4.384 32.821 1.00 98.62 124 LEU A O 1
ATOM 983 N N . GLU A 1 125 ? -12.543 -4.917 31.508 1.00 98.56 125 GLU A N 1
ATOM 984 C CA . GLU A 1 125 ? -11.522 -4.888 32.560 1.00 98.56 125 GLU A CA 1
ATOM 985 C C . GLU A 1 125 ? -11.443 -3.501 33.209 1.00 98.56 125 GLU A C 1
ATOM 987 O O . GLU A 1 125 ? -11.439 -3.402 34.431 1.00 98.56 125 GLU A O 1
ATOM 992 N N . GLU A 1 126 ? -11.481 -2.431 32.409 1.00 98.44 126 GLU A N 1
ATOM 993 C CA . GLU A 1 126 ? -11.529 -1.046 32.892 1.00 98.44 126 GLU A CA 1
ATOM 994 C C . GLU A 1 126 ? -12.769 -0.792 33.763 1.00 98.44 126 GLU A C 1
ATOM 996 O O . GLU A 1 126 ? -12.644 -0.330 34.893 1.00 98.44 126 GLU A O 1
ATOM 1001 N N . ALA A 1 127 ? -13.966 -1.165 33.298 1.00 98.19 127 ALA A N 1
ATOM 1002 C CA . ALA A 1 127 ? -15.196 -0.974 34.072 1.00 98.19 127 ALA A CA 1
ATOM 1003 C C . ALA A 1 127 ? -15.243 -1.821 35.362 1.00 98.19 127 ALA A C 1
ATOM 1005 O O . ALA A 1 127 ? -15.868 -1.420 36.348 1.00 98.19 127 ALA A O 1
ATOM 1006 N N . GLU A 1 128 ? -14.630 -3.009 35.359 1.00 97.94 128 GLU A N 1
ATOM 1007 C CA . GLU A 1 128 ? -14.482 -3.843 36.556 1.00 97.94 128 GLU A CA 1
ATOM 1008 C C . GLU A 1 128 ? -13.510 -3.206 37.550 1.00 97.94 128 GLU A C 1
ATOM 1010 O O . GLU A 1 128 ? -13.861 -3.076 38.723 1.00 97.94 128 GLU A O 1
ATOM 1015 N N . GLN A 1 129 ? -12.365 -2.725 37.066 1.00 98.38 129 GLN A N 1
ATOM 1016 C CA . GLN A 1 129 ? -11.363 -2.027 37.864 1.00 98.38 129 GLN A CA 1
ATOM 1017 C C . GLN A 1 129 ? -11.930 -0.748 38.498 1.00 98.38 129 GLN A C 1
ATOM 1019 O O . GLN A 1 129 ? -11.810 -0.564 39.705 1.00 98.38 129 GLN A O 1
ATOM 1024 N N . GLU A 1 130 ? -12.627 0.102 37.738 1.00 97.69 130 GLU A N 1
ATOM 1025 C CA . GLU A 1 130 ? -13.275 1.315 38.268 1.00 97.69 130 GLU A CA 1
ATOM 1026 C C . GLU A 1 130 ? -14.298 0.989 39.372 1.00 97.69 130 GLU A C 1
ATOM 1028 O O . GLU A 1 130 ? -14.423 1.697 40.376 1.00 97.69 130 GLU A O 1
ATOM 1033 N N . ALA A 1 131 ? -15.056 -0.101 39.210 1.00 97.19 131 ALA A N 1
ATOM 1034 C CA . ALA A 1 131 ? -16.004 -0.542 40.226 1.00 97.19 131 ALA A CA 1
ATOM 1035 C C . ALA A 1 131 ? -15.296 -1.060 41.491 1.00 97.19 131 ALA A C 1
ATOM 1037 O O . ALA A 1 131 ? -15.817 -0.872 42.596 1.00 97.19 131 ALA A O 1
ATOM 1038 N N . GLU A 1 132 ? -14.138 -1.707 41.348 1.00 97.44 132 GLU A N 1
ATOM 1039 C CA . GLU A 1 132 ? -13.284 -2.110 42.469 1.00 97.44 132 GLU A CA 1
ATOM 1040 C C . GLU A 1 132 ? -12.691 -0.892 43.185 1.00 97.44 132 GLU A C 1
ATOM 1042 O O . GLU A 1 132 ? -12.817 -0.800 44.403 1.00 97.44 132 GLU A O 1
ATOM 1047 N N . GLU A 1 133 ? -12.193 0.106 42.457 1.00 97.88 133 GLU A N 1
ATOM 1048 C CA . GLU A 1 133 ? -11.682 1.357 43.033 1.00 97.88 133 GLU A CA 1
ATOM 1049 C C . GLU A 1 133 ? -12.751 2.098 43.847 1.00 97.88 133 GLU A C 1
ATOM 1051 O O . GLU A 1 133 ? -12.498 2.545 44.967 1.00 97.88 133 GLU A O 1
ATOM 1056 N N . HIS A 1 134 ? -13.984 2.185 43.337 1.00 97.81 134 HIS A N 1
ATOM 1057 C CA . HIS A 1 134 ? -15.100 2.749 44.100 1.00 97.81 134 HIS A CA 1
ATOM 1058 C C . HIS A 1 134 ? -15.393 1.957 45.383 1.00 97.81 134 HIS A C 1
ATOM 1060 O O . HIS A 1 134 ? -15.715 2.551 46.415 1.00 97.81 134 HIS A O 1
ATOM 1066 N N . MET A 1 135 ? -15.283 0.625 45.344 1.00 97.88 135 MET A N 1
ATOM 1067 C CA . MET A 1 135 ? -15.454 -0.219 46.530 1.00 97.88 135 MET A CA 1
ATOM 1068 C C . MET A 1 135 ? -14.345 0.038 47.554 1.00 97.88 135 MET A C 1
ATOM 1070 O O . MET A 1 135 ? -14.633 0.203 48.738 1.00 97.88 135 MET A O 1
ATOM 1074 N N . GLU A 1 136 ? -13.093 0.112 47.112 1.00 97.88 136 GLU A N 1
ATOM 1075 C CA . GLU A 1 136 ? -11.943 0.386 47.975 1.00 97.88 136 GLU A CA 1
ATOM 1076 C C . GLU A 1 136 ? -12.055 1.756 48.653 1.00 97.88 136 GLU A C 1
ATOM 1078 O O . GLU A 1 136 ? -11.932 1.846 49.875 1.00 97.88 136 GLU A O 1
ATOM 1083 N N . GLN A 1 137 ? -12.393 2.804 47.897 1.00 97.75 137 GLN A N 1
ATOM 1084 C CA . GLN A 1 137 ? -12.607 4.156 48.429 1.00 97.75 137 GLN A CA 1
ATOM 1085 C C . GLN A 1 137 ? -13.707 4.192 49.500 1.00 97.75 137 GLN A C 1
ATOM 1087 O O . GLN A 1 137 ? -13.565 4.874 50.518 1.00 97.75 137 GLN A O 1
ATOM 1092 N N . LEU A 1 138 ? -14.803 3.445 49.310 1.00 97.94 138 LEU A N 1
ATOM 1093 C CA . LEU A 1 138 ? -15.853 3.320 50.324 1.00 97.94 138 LEU A CA 1
ATOM 1094 C C . LEU A 1 138 ? -15.327 2.631 51.593 1.00 97.94 138 LEU A C 1
ATOM 1096 O O . LEU A 1 138 ? -15.594 3.103 52.697 1.00 97.94 138 LEU A O 1
ATOM 1100 N N . LEU A 1 139 ? -14.589 1.525 51.449 1.00 97.62 139 LEU A N 1
ATOM 1101 C CA . LEU A 1 139 ? -14.052 0.755 52.579 1.00 97.62 139 LEU A CA 1
ATOM 1102 C C . LEU A 1 139 ? -13.009 1.540 53.386 1.00 97.62 139 LEU A C 1
ATOM 1104 O O . LEU A 1 139 ? -12.934 1.381 54.605 1.00 97.62 139 LEU A O 1
ATOM 1108 N N . LEU A 1 140 ? -12.242 2.406 52.724 1.00 97.75 140 LEU A N 1
ATOM 1109 C CA . LEU A 1 140 ? -11.301 3.335 53.357 1.00 97.75 140 LEU A CA 1
ATOM 1110 C C . LEU A 1 140 ? -11.993 4.560 53.983 1.00 97.75 140 LEU A C 1
ATOM 1112 O O . LEU A 1 140 ? -11.358 5.320 54.712 1.00 97.75 140 LEU A O 1
ATOM 1116 N N . GLY A 1 141 ? -13.292 4.749 53.733 1.00 96.56 141 GLY A N 1
ATOM 1117 C CA . GLY A 1 141 ? -14.058 5.902 54.208 1.00 96.56 141 GLY A CA 1
ATOM 1118 C C . GLY A 1 141 ? -13.775 7.200 53.443 1.00 96.56 141 GLY A C 1
ATOM 1119 O O . GLY A 1 141 ? -14.154 8.273 53.910 1.00 96.56 141 GLY A O 1
ATOM 1120 N N . GLU A 1 142 ? -13.128 7.121 52.278 1.00 96.56 142 GLU A N 1
ATOM 1121 C CA . GLU A 1 142 ? -12.806 8.263 51.409 1.00 96.56 142 GLU A CA 1
ATOM 1122 C C . GLU A 1 142 ? -14.020 8.736 50.592 1.00 96.56 142 GLU A C 1
ATOM 1124 O O . GLU A 1 142 ? -14.057 9.872 50.115 1.00 96.56 142 GLU A O 1
ATOM 1129 N N . GLN A 1 143 ? -15.041 7.884 50.459 1.00 96.25 143 GLN A N 1
ATOM 1130 C CA . GLN A 1 143 ? -16.277 8.173 49.740 1.00 96.25 143 GLN A CA 1
ATOM 1131 C C . GLN A 1 143 ? -17.512 7.888 50.605 1.00 96.25 143 GLN A C 1
ATOM 1133 O O . GLN A 1 143 ? -17.571 6.902 51.336 1.00 96.25 143 GLN A O 1
ATOM 1138 N N . SER A 1 144 ? -18.529 8.752 50.517 1.00 97.44 144 SER A N 1
ATOM 1139 C CA . SER A 1 144 ? -19.806 8.534 51.203 1.00 97.44 144 SER A CA 1
ATOM 1140 C C . SER A 1 144 ? -20.660 7.493 50.481 1.00 97.44 144 SER A C 1
ATOM 1142 O O . SER A 1 144 ? -20.591 7.343 49.260 1.00 97.44 144 SER A O 1
ATOM 1144 N N . LEU A 1 145 ? -21.538 6.821 51.229 1.00 97.56 145 LEU A N 1
ATOM 1145 C CA . LEU A 1 145 ? -22.436 5.813 50.668 1.00 97.56 145 LEU A CA 1
ATOM 1146 C C . LEU A 1 145 ? -23.328 6.380 49.547 1.00 97.56 145 LEU A C 1
ATOM 1148 O O . LEU A 1 145 ? -23.489 5.739 48.514 1.00 97.56 145 LEU A O 1
ATOM 1152 N N . GLU A 1 146 ? -23.848 7.597 49.726 1.00 97.44 146 GLU A N 1
ATOM 1153 C CA . GLU A 1 146 ? -24.698 8.292 48.746 1.00 97.44 146 GLU A CA 1
ATOM 1154 C C . GLU A 1 146 ? -23.974 8.586 47.420 1.00 97.44 146 GLU A C 1
ATOM 1156 O O . GLU A 1 146 ? -24.597 8.585 46.360 1.00 97.44 146 GLU A O 1
ATOM 1161 N N . ALA A 1 147 ? -22.656 8.820 47.457 1.00 95.75 147 ALA A N 1
ATOM 1162 C CA . ALA A 1 147 ? -21.845 9.025 46.256 1.00 95.75 147 ALA A CA 1
ATOM 1163 C C . ALA A 1 147 ? -21.428 7.693 45.608 1.00 95.75 147 ALA A C 1
ATOM 1165 O O . ALA A 1 147 ? -21.472 7.558 44.383 1.00 95.75 147 ALA A O 1
ATOM 1166 N N . PHE A 1 148 ? -21.081 6.705 46.434 1.00 98.06 148 PHE A N 1
ATOM 1167 C CA . PHE A 1 148 ? -20.650 5.375 46.009 1.00 98.06 148 PHE A CA 1
ATOM 1168 C C . PHE A 1 148 ? -21.737 4.603 45.271 1.00 98.06 148 PHE A C 1
ATOM 1170 O O . PHE A 1 148 ? -21.519 4.130 44.156 1.00 98.06 148 PHE A O 1
ATOM 1177 N N . LEU A 1 149 ? -22.918 4.475 45.880 1.00 97.88 149 LEU A N 1
ATOM 1178 C CA . LEU A 1 149 ? -23.986 3.603 45.392 1.00 97.88 149 LEU A CA 1
ATOM 1179 C C . LEU A 1 149 ? -24.332 3.837 43.911 1.00 97.88 149 LEU A C 1
ATOM 1181 O O . LEU A 1 149 ? -24.323 2.868 43.147 1.00 97.88 149 LEU A O 1
ATOM 1185 N N . PRO A 1 150 ? -24.584 5.080 43.454 1.00 97.75 150 PRO A N 1
ATOM 1186 C CA . PRO A 1 150 ? -24.894 5.322 42.052 1.00 97.75 150 PRO A CA 1
ATOM 1187 C C . PRO A 1 150 ? -23.683 5.123 41.128 1.00 97.75 150 PRO A C 1
ATOM 1189 O O . PRO A 1 150 ? -23.876 4.714 39.985 1.00 97.75 150 PRO A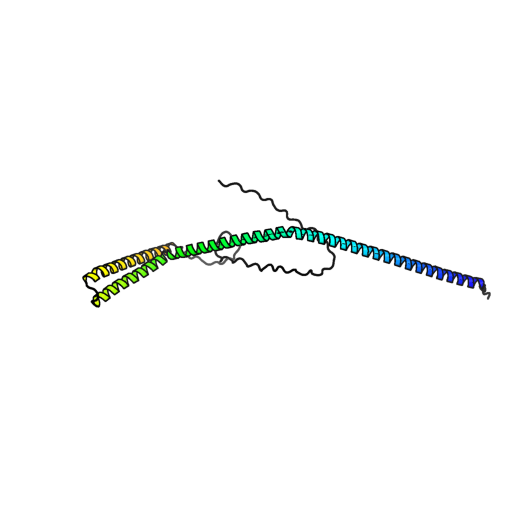 O 1
ATOM 1192 N N . ALA A 1 151 ? -22.452 5.392 41.574 1.00 96.81 151 ALA A N 1
ATOM 1193 C CA . ALA A 1 151 ? -21.249 5.180 40.766 1.00 96.81 151 ALA A CA 1
ATOM 1194 C C . ALA A 1 151 ? -20.957 3.686 40.571 1.00 96.81 151 ALA A C 1
ATOM 1196 O O . ALA A 1 151 ? -20.870 3.213 39.437 1.00 96.81 151 ALA A O 1
ATOM 1197 N N . PHE A 1 152 ? -20.941 2.924 41.662 1.00 98.19 152 PHE A N 1
ATOM 1198 C CA . PHE A 1 152 ? -20.716 1.484 41.648 1.00 98.19 152 PHE A CA 1
ATOM 1199 C C . PHE A 1 152 ? -21.795 0.731 40.864 1.00 98.19 152 PHE A C 1
ATOM 1201 O O . PHE A 1 152 ? -21.475 -0.141 40.058 1.00 98.19 152 PHE A O 1
ATOM 1208 N N . GLN A 1 153 ? -23.077 1.082 41.037 1.00 98.00 153 GLN A N 1
ATOM 1209 C CA . GLN A 1 153 ? -24.155 0.466 40.256 1.00 98.00 153 GLN A CA 1
ATOM 1210 C C . GLN A 1 153 ? -24.002 0.733 38.755 1.00 98.00 153 GLN A C 1
ATOM 1212 O O . GLN A 1 153 ? -24.212 -0.183 37.959 1.00 98.00 153 GLN A O 1
ATOM 1217 N N . ARG A 1 154 ? -23.610 1.954 38.358 1.00 97.75 154 ARG A N 1
ATOM 1218 C CA . ARG A 1 154 ? -23.329 2.272 36.950 1.00 97.75 154 ARG A CA 1
ATOM 1219 C C . ARG A 1 154 ? -22.147 1.467 36.413 1.00 97.75 154 ARG A C 1
ATOM 1221 O O . 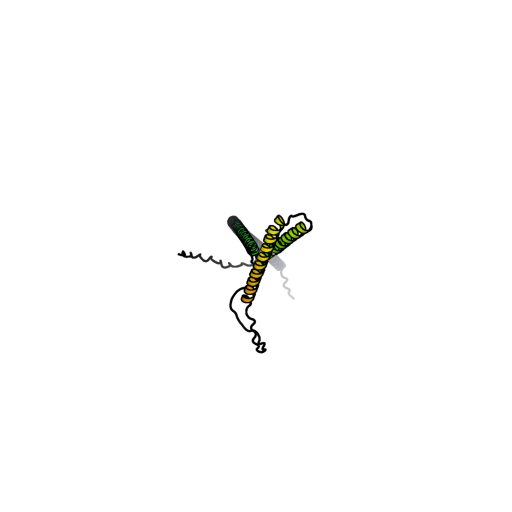ARG A 1 154 ? -22.300 0.855 35.360 1.00 97.75 154 ARG A O 1
ATOM 1228 N N . GLY A 1 155 ? -21.025 1.420 37.136 1.00 97.75 155 GLY A N 1
ATOM 1229 C CA . GLY A 1 155 ? -19.839 0.647 36.742 1.00 97.75 155 GLY A CA 1
ATOM 1230 C C . GLY A 1 155 ? -20.149 -0.843 36.595 1.00 97.75 155 GLY A C 1
ATOM 1231 O O . GLY A 1 155 ? -19.899 -1.441 35.551 1.00 97.75 155 GLY A O 1
ATOM 1232 N N . ARG A 1 156 ? -20.845 -1.433 37.576 1.00 98.25 156 ARG A N 1
ATOM 1233 C CA . ARG A 1 156 ? -21.302 -2.832 37.513 1.00 98.25 156 ARG A CA 1
ATOM 1234 C C . ARG A 1 156 ? -22.247 -3.095 36.345 1.00 98.25 156 ARG A C 1
ATOM 1236 O O . ARG A 1 156 ? -22.089 -4.096 35.648 1.00 98.25 156 ARG A O 1
ATOM 1243 N N . ALA A 1 157 ? -23.222 -2.217 36.111 1.00 98.44 157 ALA A N 1
ATOM 1244 C CA . ALA A 1 157 ? -24.133 -2.351 34.978 1.00 98.44 157 ALA A CA 1
ATOM 1245 C C 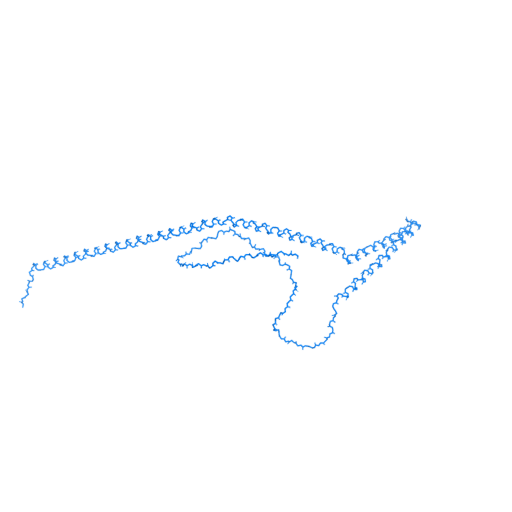. ALA A 1 157 ? -23.383 -2.283 33.636 1.00 98.44 157 ALA A C 1
ATOM 1247 O O . ALA A 1 157 ? -23.661 -3.085 32.741 1.00 98.44 157 ALA A O 1
ATOM 1248 N N . LEU A 1 158 ? -22.407 -1.376 33.513 1.00 98.38 158 LEU A N 1
ATOM 1249 C CA . LEU A 1 158 ? -21.552 -1.258 32.334 1.00 98.38 158 LEU A CA 1
ATOM 1250 C C . LEU A 1 158 ? -20.710 -2.523 32.121 1.00 98.38 158 LEU A C 1
ATOM 1252 O O . LEU A 1 158 ? -20.735 -3.076 31.023 1.00 98.38 158 LEU A O 1
ATOM 1256 N N . ALA A 1 159 ? -20.050 -3.034 33.163 1.00 98.44 159 ALA A N 1
ATOM 1257 C CA . ALA A 1 159 ? -19.276 -4.273 33.098 1.00 98.44 159 ALA A CA 1
ATOM 1258 C C . ALA A 1 159 ? -20.143 -5.459 32.632 1.00 98.44 159 ALA A C 1
ATOM 1260 O O . ALA A 1 159 ? -19.798 -6.169 31.687 1.00 98.44 159 ALA A O 1
ATOM 1261 N N . HIS A 1 160 ? -21.339 -5.641 33.201 1.00 98.56 160 HIS A N 1
ATOM 1262 C CA . HIS A 1 160 ? -22.256 -6.699 32.759 1.00 98.56 160 HIS A CA 1
ATOM 1263 C C . HIS A 1 160 ? -22.688 -6.546 31.293 1.00 98.56 160 HIS A C 1
ATOM 1265 O O . HIS A 1 160 ? -22.770 -7.542 30.561 1.00 98.56 160 HIS A O 1
ATOM 1271 N N . LEU A 1 161 ? -22.935 -5.312 30.846 1.00 98.62 161 LEU A N 1
ATOM 1272 C CA . LEU A 1 161 ? -23.259 -5.025 29.453 1.00 98.62 161 LEU A CA 1
ATOM 1273 C C . LEU A 1 161 ? -22.093 -5.392 28.523 1.00 98.62 161 LEU A C 1
ATOM 1275 O O . LEU A 1 161 ? -22.309 -6.117 27.550 1.00 98.62 161 LEU A O 1
ATOM 1279 N N . ARG A 1 162 ? -20.867 -4.949 28.828 1.00 98.56 162 ARG A N 1
ATOM 1280 C CA . ARG A 1 162 ? -19.665 -5.236 28.024 1.00 98.56 162 ARG A CA 1
ATOM 1281 C C . ARG A 1 162 ? -19.336 -6.723 27.989 1.00 98.56 162 ARG A C 1
ATOM 1283 O O . ARG A 1 162 ? -19.091 -7.256 26.908 1.00 98.56 162 ARG A O 1
ATOM 1290 N N . ARG A 1 163 ? -19.462 -7.425 29.119 1.00 98.62 163 ARG A N 1
ATOM 1291 C CA . ARG A 1 163 ? -19.322 -8.887 29.190 1.00 98.62 163 ARG A CA 1
ATOM 1292 C C . ARG A 1 163 ? -20.307 -9.593 28.261 1.00 98.62 163 ARG A C 1
ATOM 1294 O O . ARG A 1 163 ? -19.903 -10.416 27.444 1.00 98.62 163 ARG A O 1
ATOM 1301 N N . THR A 1 164 ? -21.582 -9.207 28.313 1.00 98.69 164 THR A N 1
ATOM 1302 C CA . THR A 1 164 ? -22.616 -9.780 27.437 1.00 98.69 164 THR A CA 1
ATOM 1303 C C . THR A 1 164 ? -22.320 -9.492 25.961 1.00 98.69 164 THR A C 1
ATOM 1305 O O . THR A 1 164 ? -22.451 -10.377 25.115 1.00 98.69 164 THR A O 1
ATOM 1308 N N . GLN A 1 165 ? -21.896 -8.269 25.628 1.00 98.56 165 GLN A N 1
ATOM 1309 C CA . GLN A 1 165 ? -21.506 -7.902 24.262 1.00 98.56 165 GLN A CA 1
ATOM 1310 C C . GLN A 1 165 ? -20.319 -8.741 23.764 1.00 98.56 165 GLN A C 1
ATOM 1312 O O . GLN A 1 165 ? -20.379 -9.274 22.653 1.00 98.56 165 GLN A O 1
ATOM 1317 N N . ALA A 1 166 ? -19.281 -8.911 24.588 1.00 98.44 166 ALA A N 1
ATOM 1318 C CA . ALA A 1 166 ? -18.106 -9.713 24.265 1.00 98.44 166 ALA A CA 1
ATOM 1319 C C . ALA A 1 166 ? -18.469 -11.189 24.039 1.00 98.44 166 ALA A C 1
ATOM 1321 O O . ALA A 1 166 ? -18.089 -11.767 23.021 1.00 98.44 166 ALA A O 1
ATOM 1322 N N . GLU A 1 167 ? -19.272 -11.787 24.923 1.00 98.25 167 GLU A N 1
ATOM 1323 C CA . GLU A 1 167 ? -19.753 -13.167 24.782 1.00 98.25 167 GLU A CA 1
ATOM 1324 C C . GLU A 1 167 ? -20.545 -13.369 23.485 1.00 98.25 167 GLU A C 1
ATOM 1326 O O . GLU A 1 167 ? -20.322 -14.343 22.759 1.00 98.25 167 GLU A O 1
ATOM 1331 N N . LYS A 1 168 ? -21.444 -12.432 23.152 1.00 98.50 168 LYS A N 1
ATOM 1332 C CA . LYS A 1 168 ? -22.246 -12.506 21.924 1.00 98.50 168 LYS A CA 1
ATOM 1333 C C . LYS A 1 168 ? -21.400 -12.356 20.669 1.00 98.50 168 LYS A C 1
ATOM 1335 O O . LYS A 1 168 ? -21.588 -13.122 19.722 1.00 98.50 168 LYS A O 1
ATOM 1340 N N . LEU A 1 169 ? -20.445 -11.430 20.655 1.00 98.00 169 LEU A N 1
ATOM 1341 C CA . LEU A 1 169 ? -19.522 -11.284 19.533 1.00 98.00 169 LEU A CA 1
ATOM 1342 C C . LEU A 1 169 ? -18.642 -12.531 19.370 1.00 98.00 169 LEU A C 1
ATOM 1344 O O . LEU A 1 169 ? -18.493 -13.042 18.260 1.00 98.00 169 LEU A O 1
ATOM 1348 N N . GLN A 1 170 ? -18.132 -13.078 20.474 1.00 97.94 170 GLN A N 1
ATOM 1349 C CA . GLN A 1 170 ? -17.343 -14.307 20.474 1.00 97.94 170 GLN A CA 1
ATOM 1350 C C . GLN A 1 170 ? -18.155 -15.511 19.967 1.00 97.94 170 GLN A C 1
ATOM 1352 O O . GLN A 1 170 ? -17.642 -16.352 19.228 1.00 97.94 170 GLN A O 1
ATOM 1357 N N . GLU A 1 171 ? -19.437 -15.603 20.325 1.00 97.38 171 GLU A N 1
ATOM 1358 C CA . GLU A 1 171 ? -20.347 -16.626 19.811 1.00 97.38 171 GLU A CA 1
ATOM 1359 C C . GLU A 1 171 ? -20.537 -16.509 18.289 1.00 97.38 171 GLU A C 1
ATOM 1361 O O . GLU A 1 171 ? -20.454 -17.515 17.579 1.00 97.38 171 GLU A O 1
ATOM 1366 N N . LEU A 1 172 ? -20.754 -15.295 17.771 1.00 96.75 172 LEU A N 1
ATOM 1367 C CA . LEU A 1 172 ? -20.895 -15.045 16.333 1.00 96.75 172 LEU A CA 1
ATOM 1368 C C . LEU A 1 172 ? -19.623 -15.400 15.555 1.00 96.75 172 LEU A C 1
ATOM 1370 O O . LEU A 1 172 ? -19.715 -16.019 14.493 1.00 96.75 172 LEU A O 1
ATOM 1374 N N . LEU A 1 173 ? -18.447 -15.066 16.094 1.00 96.06 173 LEU A N 1
ATOM 1375 C CA . LEU A 1 173 ? -17.154 -15.435 15.510 1.00 96.06 173 LEU A CA 1
ATOM 1376 C C . LEU A 1 173 ? -17.001 -16.958 15.406 1.00 96.06 173 LEU A C 1
ATOM 1378 O O . LEU A 1 173 ? -16.793 -17.479 14.310 1.00 96.06 173 LEU A O 1
ATOM 1382 N N . ARG A 1 174 ? -17.254 -17.688 16.499 1.00 95.94 174 ARG A N 1
ATOM 1383 C CA . ARG A 1 174 ? -17.231 -19.163 16.506 1.00 95.94 174 ARG A CA 1
ATOM 1384 C C . ARG A 1 174 ? -18.237 -19.772 15.526 1.00 95.94 174 ARG A C 1
ATOM 1386 O O . ARG A 1 174 ? -17.947 -20.773 14.877 1.00 95.94 174 ARG A O 1
ATOM 1393 N N . ARG A 1 175 ? -19.446 -19.205 15.416 1.00 95.50 175 ARG A N 1
ATOM 1394 C CA . ARG A 1 175 ? -20.469 -19.661 14.453 1.00 95.50 175 ARG A CA 1
ATOM 1395 C C . ARG A 1 175 ? -19.991 -19.482 13.011 1.00 95.50 175 ARG A C 1
ATOM 1397 O O . ARG A 1 175 ? -20.167 -20.389 12.200 1.00 95.50 175 ARG A O 1
ATOM 1404 N N . ARG A 1 176 ? -19.358 -18.345 12.706 1.00 92.62 176 ARG A N 1
ATOM 1405 C CA . ARG A 1 176 ? -18.780 -18.065 11.386 1.00 92.62 176 ARG A CA 1
ATOM 1406 C C . ARG A 1 176 ? -17.670 -19.055 11.039 1.00 92.62 176 ARG A C 1
ATOM 1408 O O . ARG A 1 176 ? -17.676 -19.588 9.936 1.00 92.62 176 ARG A O 1
ATOM 1415 N N . GLU A 1 177 ? -16.768 -19.336 11.975 1.00 91.44 177 GLU A N 1
ATOM 1416 C CA . GLU A 1 177 ? -15.687 -20.315 11.792 1.00 91.44 177 GLU A CA 1
ATOM 1417 C C . GLU A 1 177 ? -16.228 -21.714 11.482 1.00 91.44 177 GLU A C 1
ATOM 1419 O O . GLU A 1 177 ? -15.775 -22.356 10.540 1.00 91.44 177 GLU A O 1
ATOM 1424 N N . ARG A 1 178 ? -17.254 -22.166 12.214 1.00 91.31 178 ARG A N 1
ATOM 1425 C CA . ARG A 1 178 ? -17.897 -23.469 11.968 1.00 91.31 178 ARG A CA 1
ATOM 1426 C C . ARG A 1 178 ? -18.568 -23.552 10.598 1.00 91.31 178 ARG A C 1
ATOM 1428 O O . ARG A 1 178 ? -18.545 -24.609 9.987 1.00 91.31 178 ARG A O 1
ATOM 1435 N N . CYS A 1 179 ? -19.159 -22.458 10.118 1.00 80.69 179 CYS A N 1
ATOM 1436 C CA . CYS A 1 179 ? -19.792 -22.408 8.799 1.00 80.69 179 CYS A CA 1
ATOM 1437 C C . CYS A 1 179 ? -18.771 -22.326 7.649 1.00 80.69 179 CYS A C 1
ATOM 1439 O O . CYS A 1 179 ? -19.097 -22.672 6.517 1.00 80.69 179 CYS A O 1
ATOM 1441 N N . ALA A 1 180 ? -17.553 -21.852 7.928 1.00 77.50 180 ALA A N 1
ATOM 1442 C CA . ALA A 1 180 ? -16.471 -21.729 6.953 1.00 77.50 180 ALA A CA 1
ATOM 1443 C C . ALA A 1 180 ? -15.623 -23.008 6.808 1.00 77.50 180 ALA A C 1
ATOM 1445 O O . ALA A 1 180 ? -14.837 -23.107 5.869 1.00 77.50 180 ALA A O 1
ATOM 1446 N N . GLN A 1 181 ? -15.767 -23.982 7.711 1.00 61.12 181 GLN A N 1
ATOM 1447 C CA . GLN A 1 181 ? -15.094 -25.278 7.612 1.00 61.12 181 GLN A CA 1
ATOM 1448 C C . GLN A 1 181 ? -15.806 -26.157 6.563 1.00 61.12 181 GLN A C 1
ATOM 1450 O O . GLN A 1 181 ? -16.984 -26.476 6.752 1.00 61.12 181 GLN A O 1
ATOM 1455 N N . PRO A 1 182 ? -15.143 -26.575 5.466 1.00 57.84 182 PRO A N 1
ATOM 1456 C CA . PRO A 1 182 ? -15.688 -27.607 4.593 1.00 57.84 182 PRO A CA 1
ATOM 1457 C C . PRO A 1 182 ? -15.818 -28.909 5.392 1.00 57.84 182 PRO A C 1
ATOM 1459 O O . PRO A 1 182 ? -14.908 -29.288 6.130 1.00 57.84 182 PRO A O 1
ATOM 1462 N N . ALA A 1 183 ? -16.969 -29.575 5.279 1.00 57.81 183 ALA A N 1
ATOM 1463 C CA . ALA A 1 183 ? -17.243 -30.819 5.991 1.00 57.81 183 ALA A CA 1
ATOM 1464 C C . ALA A 1 183 ? -16.109 -31.845 5.771 1.00 57.81 183 ALA A C 1
ATOM 1466 O O . ALA A 1 183 ? -15.663 -32.011 4.631 1.00 57.81 183 ALA A O 1
ATOM 1467 N N . PRO A 1 184 ? -15.651 -32.561 6.816 1.00 53.34 184 PRO A N 1
ATOM 1468 C CA . PRO A 1 184 ? -14.714 -33.655 6.628 1.00 53.34 184 PRO A CA 1
ATOM 1469 C C . PRO A 1 184 ? -15.421 -34.745 5.822 1.00 53.34 184 PRO A C 1
ATOM 1471 O O . PRO A 1 184 ? -16.410 -35.327 6.267 1.00 53.34 184 PRO A O 1
ATOM 1474 N N . THR A 1 185 ? -14.924 -35.018 4.617 1.00 53.22 185 THR A N 1
ATOM 1475 C CA . THR A 1 185 ? -15.294 -36.201 3.841 1.00 53.22 185 THR A CA 1
ATOM 1476 C C . THR A 1 185 ? -14.807 -37.437 4.588 1.00 53.22 185 THR A C 1
ATOM 1478 O O . THR A 1 185 ? -13.716 -37.948 4.348 1.00 53.22 185 THR A O 1
ATOM 1481 N N . THR A 1 186 ? -15.608 -37.913 5.533 1.00 54.28 186 THR A N 1
ATOM 1482 C CA . THR A 1 186 ? -15.496 -39.261 6.078 1.00 54.28 186 THR A CA 1
ATOM 1483 C C . THR A 1 186 ? -16.333 -40.192 5.211 1.00 54.28 186 THR A C 1
ATOM 1485 O O . THR A 1 186 ? -17.536 -40.326 5.418 1.00 54.28 186 THR A O 1
ATOM 1488 N N . ALA A 1 187 ? -15.689 -40.831 4.240 1.00 45.47 187 ALA A N 1
ATOM 1489 C CA . ALA A 1 187 ? -16.108 -42.123 3.714 1.00 45.47 187 ALA A CA 1
ATOM 1490 C C . ALA A 1 187 ? -14.858 -42.839 3.188 1.00 45.47 187 ALA A C 1
ATOM 1492 O O . ALA A 1 187 ? -14.297 -42.497 2.152 1.00 45.47 187 ALA A O 1
ATOM 1493 N N . THR A 1 188 ? -14.401 -43.787 3.996 1.00 49.62 188 THR A N 1
ATOM 1494 C CA . THR A 1 188 ? -13.551 -44.930 3.659 1.00 49.62 188 THR A CA 1
ATOM 1495 C C . THR A 1 188 ? -13.860 -45.498 2.275 1.00 49.62 188 THR A C 1
ATOM 1497 O O . THR A 1 188 ? -14.979 -45.956 2.076 1.00 49.62 188 THR A O 1
ATOM 1500 N N . ASP A 1 189 ? -12.866 -45.571 1.384 1.00 39.03 189 ASP A N 1
ATOM 1501 C CA . ASP A 1 189 ? -12.634 -46.790 0.601 1.00 39.03 189 ASP A CA 1
ATOM 1502 C C . ASP A 1 189 ? -11.199 -46.874 0.044 1.00 39.03 189 ASP A C 1
ATOM 1504 O O . ASP A 1 189 ? -10.453 -45.899 -0.016 1.00 39.03 189 ASP A O 1
ATOM 1508 N N . ALA A 1 190 ? -10.821 -48.103 -0.272 1.00 41.09 190 ALA A N 1
ATOM 1509 C CA . ALA A 1 190 ? -9.500 -48.696 -0.270 1.00 41.09 190 ALA A CA 1
ATOM 1510 C C . ALA A 1 190 ? -8.433 -48.169 -1.255 1.00 41.09 190 ALA A C 1
ATOM 1512 O O . ALA A 1 190 ? -8.675 -47.663 -2.347 1.00 41.09 190 ALA A O 1
ATOM 1513 N N . HIS A 1 191 ? -7.195 -48.440 -0.839 1.00 42.88 191 HIS A N 1
ATOM 1514 C CA . HIS A 1 191 ? -5.939 -48.469 -1.582 1.00 42.88 191 HIS A CA 1
ATOM 1515 C C . HIS A 1 191 ? -6.028 -48.794 -3.087 1.00 42.88 191 HIS A C 1
ATOM 1517 O O . HIS A 1 191 ? -6.411 -49.901 -3.468 1.00 42.88 191 HIS A O 1
ATOM 1523 N N . LYS A 1 192 ? -5.445 -47.919 -3.921 1.00 40.03 192 LYS A N 1
ATOM 1524 C CA . LYS A 1 192 ? -4.604 -48.323 -5.066 1.00 40.03 192 LYS A CA 1
ATOM 1525 C C . LYS A 1 192 ? -3.731 -47.156 -5.565 1.00 40.03 192 LYS A C 1
ATOM 1527 O O . LYS A 1 192 ? -4.289 -46.156 -6.005 1.00 40.03 192 LYS A O 1
ATOM 1532 N N . PRO A 1 193 ? -2.389 -47.255 -5.571 1.00 40.41 193 PRO A N 1
ATOM 1533 C CA . PRO A 1 193 ? -1.561 -46.343 -6.348 1.00 40.41 193 PRO A CA 1
ATOM 1534 C C . PRO A 1 193 ? -1.442 -46.897 -7.775 1.00 40.41 193 PRO A C 1
ATOM 1536 O O . PRO A 1 193 ? -0.844 -47.950 -7.989 1.00 40.41 193 PRO A O 1
ATOM 1539 N N . PHE A 1 194 ? -2.027 -46.212 -8.757 1.00 34.81 194 PHE A N 1
ATOM 1540 C CA . PHE A 1 194 ? -1.672 -46.386 -10.170 1.00 34.81 194 PHE A CA 1
ATOM 1541 C C . PHE A 1 194 ? -1.010 -45.096 -10.679 1.00 34.81 194 PHE A C 1
ATOM 1543 O O . PHE A 1 194 ? -1.381 -44.011 -10.223 1.00 34.81 194 PHE A O 1
ATOM 1550 N N . PRO A 1 195 ? 0.014 -45.198 -11.547 1.00 42.44 195 PRO A N 1
ATOM 1551 C CA . PRO A 1 195 ? 0.924 -44.103 -11.830 1.00 42.44 195 PRO A CA 1
ATOM 1552 C C . PRO A 1 195 ? 0.308 -43.073 -12.778 1.00 42.44 195 PRO A C 1
ATOM 1554 O O . PRO A 1 195 ? -0.524 -43.382 -13.630 1.00 42.44 195 PRO A O 1
ATOM 1557 N N . ALA A 1 196 ? 0.765 -41.836 -12.601 1.00 40.88 196 ALA A N 1
ATOM 1558 C CA . ALA A 1 196 ? 0.336 -40.653 -13.322 1.00 40.88 196 ALA A CA 1
ATOM 1559 C C . ALA A 1 196 ? 0.564 -40.762 -14.838 1.00 40.88 196 ALA A C 1
ATOM 1561 O O . ALA A 1 196 ? 1.685 -40.989 -15.294 1.00 40.88 196 ALA A O 1
ATOM 1562 N N . ALA A 1 197 ? -0.486 -40.486 -15.611 1.00 36.78 197 ALA A N 1
ATOM 1563 C CA . ALA A 1 197 ? -0.380 -40.087 -17.005 1.00 36.78 197 ALA A CA 1
ATOM 1564 C C . ALA A 1 197 ? -1.428 -39.007 -17.330 1.00 36.78 197 ALA A C 1
ATOM 1566 O O . ALA A 1 197 ? -2.626 -39.240 -17.235 1.00 36.78 197 ALA A O 1
ATOM 1567 N N . ALA A 1 198 ? -0.900 -37.855 -17.752 1.00 38.47 198 ALA A N 1
ATOM 1568 C CA . ALA A 1 198 ? -1.463 -36.888 -18.694 1.00 38.47 198 ALA A CA 1
ATOM 1569 C C . ALA A 1 198 ? -2.692 -36.012 -18.321 1.00 38.47 198 ALA A C 1
ATOM 1571 O O . ALA A 1 198 ? -3.838 -36.429 -18.403 1.00 38.47 198 ALA A O 1
ATOM 1572 N N . VAL A 1 199 ? -2.367 -34.717 -18.150 1.00 40.09 199 VAL A N 1
ATOM 1573 C CA . VAL A 1 199 ? -3.004 -33.519 -18.758 1.00 40.09 199 VAL A CA 1
ATOM 1574 C C . VAL A 1 199 ? -4.283 -32.928 -18.113 1.00 40.09 199 VAL A C 1
ATOM 1576 O O . VAL A 1 199 ? -5.385 -33.393 -18.353 1.00 40.09 199 VAL A O 1
ATOM 1579 N N . LEU A 1 200 ? -4.051 -31.831 -17.356 1.00 39.12 200 LEU A N 1
ATOM 1580 C CA . LEU A 1 200 ? -4.707 -30.491 -17.278 1.00 39.12 200 LEU A CA 1
ATOM 1581 C C . LEU A 1 200 ? -6.243 -30.368 -17.471 1.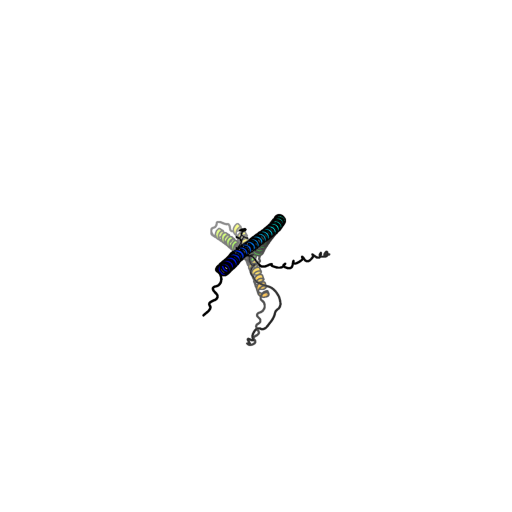00 39.12 200 LEU A C 1
ATOM 1583 O O . LEU A 1 200 ? -6.763 -30.910 -18.441 1.00 39.12 200 LEU A O 1
ATOM 1587 N N . PRO A 1 201 ? -6.964 -29.526 -16.678 1.00 44.09 201 PRO A N 1
ATOM 1588 C CA . PRO A 1 201 ? -6.830 -28.062 -16.827 1.00 44.09 201 PRO A CA 1
ATOM 1589 C C . PRO A 1 201 ? -7.110 -27.170 -15.584 1.00 44.09 201 PRO A C 1
ATOM 1591 O O . PRO A 1 201 ? -7.703 -27.582 -14.596 1.00 44.09 201 PRO A O 1
ATOM 1594 N N . THR A 1 202 ? -6.743 -25.890 -15.739 1.00 37.03 202 THR A N 1
ATOM 1595 C CA . THR A 1 202 ? -7.327 -24.699 -15.082 1.00 37.03 202 THR A CA 1
ATOM 1596 C C . THR A 1 202 ? -6.851 -24.306 -13.673 1.00 37.03 202 THR A C 1
ATOM 1598 O O . THR A 1 202 ? -7.187 -24.931 -12.680 1.00 37.03 202 THR A O 1
ATOM 1601 N N . GLY A 1 203 ? -6.216 -23.126 -13.614 1.00 39.34 203 GLY A N 1
ATOM 1602 C CA . GLY A 1 203 ? -6.611 -22.053 -12.691 1.00 39.34 203 GLY A CA 1
ATOM 1603 C C . GLY A 1 203 ? -5.962 -21.989 -11.305 1.00 39.34 203 GLY A C 1
ATOM 1604 O O . GLY A 1 203 ? -6.299 -22.761 -10.427 1.00 39.34 203 GLY A O 1
ATOM 1605 N N . ALA A 1 204 ? -5.165 -20.930 -11.116 1.00 41.59 204 ALA A N 1
ATOM 1606 C CA . ALA A 1 204 ? -4.979 -20.163 -9.877 1.00 41.59 204 ALA A CA 1
ATOM 1607 C C . ALA A 1 204 ? -4.466 -20.877 -8.607 1.00 41.59 204 ALA A C 1
ATOM 1609 O O . ALA A 1 204 ? -5.187 -21.617 -7.954 1.00 41.59 204 ALA A O 1
ATOM 1610 N N . ALA A 1 205 ? -3.262 -20.491 -8.168 1.00 39.62 205 ALA A N 1
ATOM 1611 C CA . ALA A 1 205 ? -3.009 -19.785 -6.899 1.00 39.62 205 ALA A CA 1
ATOM 1612 C C . ALA A 1 205 ? -1.557 -19.980 -6.428 1.00 39.62 205 ALA A C 1
ATOM 1614 O O . ALA A 1 205 ? -0.990 -21.061 -6.544 1.00 39.62 205 ALA A O 1
ATOM 1615 N N . GLY A 1 206 ? -1.007 -18.936 -5.804 1.00 46.44 206 GLY A N 1
ATOM 1616 C CA . GLY A 1 206 ? -0.039 -19.108 -4.719 1.00 46.44 206 GLY A CA 1
ATOM 1617 C C . GLY A 1 206 ? 1.434 -19.128 -5.113 1.00 46.44 206 GLY A C 1
ATOM 1618 O O . GLY A 1 206 ? 2.099 -20.150 -4.999 1.00 46.44 206 GLY A O 1
ATOM 1619 N N . GLY A 1 207 ? 1.975 -17.968 -5.476 1.00 43.59 207 GLY A N 1
ATOM 1620 C CA . GLY A 1 207 ? 3.411 -17.709 -5.395 1.00 43.59 207 GLY A CA 1
ATOM 1621 C C . GLY A 1 207 ? 3.637 -16.252 -4.987 1.00 43.59 207 GLY A C 1
ATOM 1622 O O . GLY A 1 207 ? 2.908 -15.392 -5.485 1.00 43.59 207 GLY A O 1
ATOM 1623 N N . PRO A 1 208 ? 4.581 -15.949 -4.074 1.00 48.47 208 PRO A N 1
ATOM 1624 C CA . PRO A 1 208 ? 4.858 -14.572 -3.666 1.00 48.47 208 PRO A CA 1
ATOM 1625 C C . PRO A 1 208 ? 5.294 -13.755 -4.893 1.00 48.47 208 PRO A C 1
ATOM 1627 O O . PRO A 1 208 ? 5.898 -14.331 -5.806 1.00 48.47 208 PRO A O 1
ATOM 1630 N N . PRO A 1 209 ? 5.001 -12.442 -4.965 1.00 45.56 209 PRO A N 1
ATOM 1631 C CA . PRO A 1 209 ? 5.362 -11.655 -6.132 1.00 45.56 209 PRO A CA 1
ATOM 1632 C C . PRO A 1 209 ? 6.882 -11.673 -6.275 1.00 45.56 209 PRO A C 1
ATOM 1634 O O . PRO A 1 209 ? 7.620 -11.181 -5.420 1.00 45.56 209 PRO A O 1
ATOM 1637 N N . ALA A 1 210 ? 7.349 -12.297 -7.355 1.00 49.84 210 ALA A N 1
ATOM 1638 C CA . ALA A 1 210 ? 8.739 -12.255 -7.746 1.00 49.84 210 ALA A CA 1
ATOM 1639 C C . ALA A 1 210 ? 9.112 -10.786 -7.960 1.00 49.84 210 ALA A C 1
ATOM 1641 O O . ALA A 1 210 ? 8.665 -10.148 -8.913 1.00 49.84 210 ALA A O 1
ATOM 1642 N N . VAL A 1 211 ? 9.913 -10.263 -7.034 1.00 54.19 211 VAL A N 1
ATOM 1643 C CA . VAL A 1 211 ? 10.632 -8.994 -7.149 1.00 54.19 211 VAL A CA 1
ATOM 1644 C C . VAL A 1 211 ? 11.199 -8.908 -8.571 1.00 54.19 211 VAL A C 1
ATOM 1646 O O . VAL A 1 211 ? 11.806 -9.890 -9.024 1.00 54.19 211 VAL A O 1
ATOM 1649 N N . PRO A 1 212 ? 10.999 -7.801 -9.309 1.00 48.00 212 PRO A N 1
ATOM 1650 C CA . PRO A 1 212 ? 11.557 -7.687 -10.643 1.00 48.00 212 PRO A CA 1
ATOM 1651 C C . PRO A 1 212 ? 13.066 -7.854 -10.512 1.00 48.00 212 PRO A C 1
ATOM 1653 O O . PRO A 1 212 ? 13.720 -7.099 -9.792 1.00 48.00 212 PRO A O 1
ATOM 1656 N N . ARG A 1 213 ? 13.598 -8.899 -11.161 1.00 51.38 213 ARG A N 1
ATOM 1657 C CA . ARG A 1 213 ? 15.034 -9.147 -11.272 1.00 51.38 213 ARG A CA 1
ATOM 1658 C C . ARG A 1 213 ? 15.679 -7.827 -11.667 1.00 51.38 213 ARG A C 1
ATOM 1660 O O . ARG A 1 213 ? 15.454 -7.342 -12.775 1.00 51.38 213 ARG A O 1
ATOM 1667 N N . SER A 1 214 ? 16.444 -7.254 -10.747 1.00 48.81 214 SER A N 1
ATOM 1668 C CA . SER A 1 214 ? 17.352 -6.153 -11.005 1.00 48.81 214 SER A CA 1
ATOM 1669 C C . SER A 1 214 ? 18.268 -6.598 -12.137 1.00 48.81 214 SER A C 1
ATOM 1671 O O . SER A 1 214 ? 19.180 -7.403 -11.953 1.00 48.81 214 SER A O 1
ATOM 1673 N N . LEU A 1 215 ? 17.957 -6.142 -13.351 1.00 55.59 215 LEU A N 1
ATOM 1674 C CA . LEU A 1 215 ? 18.862 -6.282 -14.476 1.00 55.59 215 LEU A CA 1
ATOM 1675 C C . LEU A 1 215 ? 20.159 -5.569 -14.078 1.00 55.59 215 LEU A C 1
ATOM 1677 O O . LEU A 1 215 ? 20.091 -4.457 -13.540 1.00 55.59 215 LEU A O 1
ATOM 1681 N N . PRO A 1 216 ? 21.329 -6.199 -14.280 1.00 51.16 216 PRO A N 1
ATOM 1682 C CA . PRO A 1 216 ? 22.584 -5.559 -13.941 1.00 51.16 216 PRO A CA 1
ATOM 1683 C C . PRO A 1 216 ? 22.707 -4.263 -14.755 1.00 51.16 216 PRO A C 1
ATOM 1685 O O . PRO A 1 216 ? 22.178 -4.195 -15.873 1.00 51.16 216 PRO A O 1
ATOM 1688 N N . PRO A 1 217 ? 23.385 -3.231 -14.224 1.00 47.41 217 PRO A N 1
ATOM 1689 C CA . PRO A 1 217 ? 23.649 -2.020 -14.981 1.00 47.41 217 PRO A CA 1
ATOM 1690 C C . PRO A 1 217 ? 24.293 -2.421 -16.307 1.00 47.41 217 PRO A C 1
ATOM 1692 O O . PRO A 1 217 ? 25.282 -3.156 -16.311 1.00 47.41 217 PRO A O 1
ATOM 1695 N N . LEU A 1 218 ? 23.718 -1.982 -17.431 1.00 48.41 218 LEU A N 1
ATOM 1696 C CA . LEU A 1 218 ? 24.403 -2.062 -18.715 1.00 48.41 218 LEU A CA 1
ATOM 1697 C C . LEU A 1 218 ? 25.602 -1.127 -18.616 1.00 48.41 218 LEU A C 1
ATOM 1699 O O . LEU A 1 218 ? 25.501 0.076 -18.850 1.00 48.41 218 LEU A O 1
ATOM 1703 N N . ASP A 1 219 ? 26.710 -1.703 -18.169 1.00 42.72 219 ASP A N 1
ATOM 1704 C CA . ASP A 1 219 ? 28.000 -1.062 -18.060 1.00 42.72 219 ASP A CA 1
ATOM 1705 C C . ASP A 1 219 ? 28.399 -0.663 -19.483 1.00 42.72 219 ASP A C 1
ATOM 1707 O O . ASP A 1 219 ? 28.734 -1.496 -20.329 1.00 42.72 219 ASP A O 1
ATOM 1711 N N . SER A 1 220 ? 28.261 0.624 -19.794 1.00 51.16 220 SER A N 1
ATOM 1712 C CA . SER A 1 220 ? 28.690 1.213 -21.056 1.00 51.16 220 SER A CA 1
ATOM 1713 C C . SER A 1 220 ? 30.214 1.284 -21.075 1.00 51.16 220 SER A C 1
ATOM 1715 O O . SER A 1 220 ? 30.807 2.357 -20.980 1.00 51.16 220 SER A O 1
ATOM 1717 N N . ARG A 1 221 ? 30.860 0.120 -21.170 1.00 51.12 221 ARG A N 1
ATOM 1718 C CA . ARG A 1 221 ? 32.285 -0.000 -21.463 1.00 51.12 221 ARG A CA 1
ATOM 1719 C C . ARG A 1 221 ? 32.462 -0.373 -22.935 1.00 51.12 221 ARG A C 1
ATOM 1721 O O . ARG A 1 221 ? 31.846 -1.336 -23.390 1.00 51.12 221 ARG A O 1
ATOM 1728 N N . PRO A 1 222 ? 33.299 0.352 -23.696 1.00 46.41 222 PRO A N 1
ATOM 1729 C CA . PRO A 1 222 ? 33.676 -0.075 -25.035 1.00 46.41 222 PRO A CA 1
ATOM 1730 C C . PRO A 1 222 ? 34.425 -1.408 -24.933 1.00 46.41 222 PRO A C 1
ATOM 1732 O O . PRO A 1 222 ? 35.473 -1.489 -24.293 1.00 46.41 222 PRO A O 1
ATOM 1735 N N . VAL A 1 223 ? 33.885 -2.458 -25.548 1.00 54.22 223 VAL A N 1
ATOM 1736 C CA . VAL A 1 223 ? 34.609 -3.721 -25.738 1.00 54.22 223 VAL A CA 1
ATOM 1737 C C . VAL A 1 223 ? 35.697 -3.471 -26.794 1.00 54.22 223 VAL A C 1
ATOM 1739 O O . VAL A 1 223 ? 35.376 -2.931 -27.856 1.00 54.22 223 VAL A O 1
ATOM 1742 N N . PRO A 1 224 ? 36.977 -3.810 -26.548 1.00 54.25 224 PRO A N 1
ATOM 1743 C CA . PRO A 1 224 ? 38.017 -3.639 -27.556 1.00 54.25 224 PRO A CA 1
ATOM 1744 C C . PRO A 1 224 ? 37.803 -4.638 -28.707 1.00 54.25 224 PRO A C 1
ATOM 1746 O O . PRO A 1 224 ? 37.368 -5.766 -28.458 1.00 54.25 224 PRO A O 1
ATOM 1749 N N . PRO A 1 225 ? 38.102 -4.271 -29.967 1.00 49.88 225 PRO A N 1
ATOM 1750 C CA . PRO A 1 225 ? 37.884 -5.167 -31.091 1.00 49.88 225 PRO A CA 1
ATOM 1751 C C . PRO A 1 225 ? 38.837 -6.365 -31.014 1.00 49.88 225 PRO A C 1
ATOM 1753 O O . PRO A 1 225 ? 40.061 -6.215 -30.969 1.00 49.88 225 PRO A O 1
ATOM 1756 N N . LEU A 1 226 ? 38.257 -7.567 -31.020 1.00 47.81 226 LEU A N 1
ATOM 1757 C CA . LEU A 1 226 ? 38.972 -8.822 -31.224 1.00 47.81 226 LEU A CA 1
ATOM 1758 C C . LEU A 1 226 ? 39.628 -8.771 -32.616 1.00 47.81 226 LEU A C 1
ATOM 1760 O O . LEU A 1 226 ? 38.938 -8.588 -33.620 1.00 47.81 226 LEU A O 1
ATOM 1764 N N . LYS A 1 227 ? 40.956 -8.917 -32.691 1.00 49.56 227 LYS A N 1
ATOM 1765 C CA . LYS A 1 227 ? 41.675 -9.062 -33.967 1.00 49.56 227 LYS A CA 1
ATOM 1766 C C . LYS A 1 227 ? 41.197 -10.338 -34.670 1.00 49.56 227 LYS A C 1
ATOM 1768 O O . LYS A 1 227 ? 41.571 -11.433 -34.260 1.00 49.56 227 LYS A O 1
ATOM 1773 N N . GLY A 1 228 ? 40.394 -10.188 -35.720 1.00 40.41 228 GLY A N 1
ATOM 1774 C CA . GLY A 1 228 ? 40.014 -11.259 -36.640 1.00 40.41 228 GLY A CA 1
ATOM 1775 C C . GLY A 1 228 ? 40.628 -11.030 -38.020 1.00 40.41 228 GLY A C 1
ATOM 1776 O O . GLY A 1 228 ? 40.501 -9.942 -38.578 1.00 40.41 228 GLY A O 1
ATOM 1777 N N . SER A 1 229 ? 41.311 -12.050 -38.542 1.00 38.53 229 SER A N 1
ATOM 1778 C CA . SER A 1 229 ? 41.816 -12.130 -39.920 1.00 38.53 229 SER A CA 1
ATOM 1779 C C . SER A 1 229 ? 40.684 -12.117 -40.965 1.00 38.53 229 SER A C 1
ATOM 1781 O O . SER A 1 229 ? 39.546 -12.454 -40.631 1.00 38.53 229 SER A O 1
ATOM 1783 N N . PRO A 1 230 ? 40.970 -11.735 -42.227 1.00 47.75 230 PRO A N 1
ATOM 1784 C CA . PRO A 1 230 ? 39.946 -11.407 -43.208 1.00 47.75 230 PRO A CA 1
ATOM 1785 C C . PRO A 1 230 ? 39.427 -12.655 -43.925 1.00 47.75 230 PRO A C 1
ATOM 1787 O O . PRO A 1 230 ? 40.197 -13.541 -44.290 1.00 47.75 230 PRO A O 1
ATOM 1790 N N . GLY A 1 231 ? 38.121 -12.675 -44.189 1.00 47.84 231 GLY A N 1
ATOM 1791 C CA . GLY A 1 231 ? 37.523 -13.559 -45.185 1.00 47.84 231 GLY A CA 1
ATOM 1792 C C . GLY A 1 231 ? 36.323 -14.340 -44.672 1.00 47.84 231 GLY A C 1
ATOM 1793 O O . GLY A 1 231 ? 36.487 -15.455 -44.199 1.00 47.84 231 GLY A O 1
ATOM 1794 N N . CYS A 1 232 ? 35.129 -13.759 -44.809 1.00 38.50 232 CYS A N 1
ATOM 1795 C CA . CYS A 1 232 ? 33.863 -14.447 -45.103 1.00 38.50 232 CYS A CA 1
ATOM 1796 C C . CYS A 1 232 ? 32.771 -13.382 -45.338 1.00 38.50 232 CYS A C 1
ATOM 1798 O O . CYS A 1 232 ? 32.580 -12.530 -44.468 1.00 38.50 232 CYS A O 1
ATOM 1800 N N . PRO A 1 233 ? 32.037 -13.393 -46.467 1.00 45.31 233 PRO A N 1
ATOM 1801 C CA . PRO A 1 233 ? 30.883 -12.523 -46.636 1.00 45.31 233 PRO A CA 1
ATOM 1802 C C . PRO A 1 233 ? 29.704 -13.139 -45.872 1.00 45.31 233 PRO A C 1
ATOM 1804 O O . PRO A 1 233 ? 29.188 -14.189 -46.252 1.00 45.31 233 PRO A O 1
ATOM 1807 N N . LEU A 1 234 ? 29.278 -12.509 -44.776 1.00 45.56 234 LEU A N 1
ATOM 1808 C CA . LEU A 1 234 ? 27.994 -12.839 -44.159 1.00 45.56 234 LEU A CA 1
ATOM 1809 C C . LEU A 1 234 ? 26.884 -12.237 -45.031 1.00 45.56 234 LEU A C 1
ATOM 1811 O O . LEU A 1 234 ? 26.823 -11.022 -45.216 1.00 45.56 234 LEU A O 1
ATOM 1815 N N . GLY A 1 235 ? 26.041 -13.100 -45.597 1.00 43.25 235 GLY A N 1
ATOM 1816 C CA . GLY A 1 235 ? 24.866 -12.704 -46.374 1.00 43.25 235 GLY A CA 1
ATOM 1817 C C . GLY A 1 235 ? 23.833 -11.922 -45.545 1.00 43.25 235 GLY A C 1
ATOM 1818 O O . GLY A 1 235 ? 23.901 -11.907 -44.313 1.00 43.25 235 GLY A O 1
ATOM 1819 N N . PRO A 1 236 ? 22.866 -11.262 -46.204 1.00 45.50 236 PRO A N 1
ATOM 1820 C CA . PRO A 1 236 ? 21.908 -10.397 -45.527 1.00 45.50 236 PRO A CA 1
ATOM 1821 C C . PRO A 1 236 ? 20.947 -11.217 -44.655 1.00 45.50 236 PRO A C 1
ATOM 1823 O O . PRO A 1 236 ? 20.304 -12.156 -45.125 1.00 45.50 236 PRO A O 1
ATOM 1826 N N . ALA A 1 237 ? 20.832 -10.845 -43.379 1.00 49.91 237 ALA A N 1
ATOM 1827 C CA . ALA A 1 237 ? 19.797 -11.359 -42.487 1.00 49.91 237 ALA A CA 1
ATOM 1828 C C . ALA A 1 237 ? 18.417 -10.791 -42.890 1.00 49.91 237 ALA A C 1
ATOM 1830 O O . ALA A 1 237 ? 18.330 -9.617 -43.264 1.00 49.91 237 ALA A O 1
ATOM 1831 N N . PRO A 1 238 ? 17.330 -11.581 -42.819 1.00 43.94 238 PRO A N 1
ATOM 1832 C CA . PRO A 1 238 ? 16.010 -11.133 -43.243 1.00 43.94 238 PRO A CA 1
ATOM 1833 C C . PRO A 1 238 ? 15.466 -10.080 -42.270 1.00 43.94 238 PRO A C 1
ATOM 1835 O O . PRO A 1 238 ? 15.322 -10.324 -41.072 1.00 43.94 238 PRO A O 1
ATOM 1838 N N . LEU A 1 239 ? 15.152 -8.899 -42.804 1.00 45.69 239 LEU A N 1
ATOM 1839 C CA . LEU A 1 239 ? 14.488 -7.823 -42.076 1.00 45.69 239 LEU A CA 1
ATOM 1840 C C . LEU A 1 239 ? 13.063 -8.259 -41.709 1.00 45.69 239 LEU A C 1
ATOM 1842 O O . LEU A 1 239 ? 12.195 -8.396 -42.573 1.00 45.69 239 LEU A O 1
ATOM 1846 N N . LEU A 1 240 ? 12.808 -8.453 -40.415 1.00 48.91 240 LEU A N 1
ATOM 1847 C CA . LEU A 1 240 ? 11.453 -8.564 -39.882 1.00 48.91 240 LEU A CA 1
ATOM 1848 C C . LEU A 1 240 ? 10.740 -7.222 -40.086 1.00 48.91 240 LEU A C 1
ATOM 1850 O O . LEU A 1 240 ? 11.090 -6.213 -39.475 1.00 48.91 240 LEU A O 1
ATOM 1854 N N . SER A 1 241 ? 9.749 -7.213 -40.974 1.00 47.22 241 SER A N 1
ATOM 1855 C CA . SER A 1 241 ? 8.891 -6.050 -41.200 1.00 47.22 241 SER A CA 1
ATOM 1856 C C . SER A 1 241 ? 7.928 -5.854 -40.019 1.00 47.22 241 SER A C 1
ATOM 1858 O O . SER A 1 241 ? 7.384 -6.843 -39.519 1.00 47.22 241 SER A O 1
ATOM 1860 N N . PRO A 1 242 ? 7.662 -4.613 -39.571 1.00 45.75 242 PRO A N 1
ATOM 1861 C CA . PRO A 1 242 ? 6.668 -4.364 -38.534 1.00 45.75 242 PRO A CA 1
ATOM 1862 C C . PRO A 1 242 ? 5.258 -4.630 -39.074 1.00 45.75 242 PRO A C 1
ATOM 1864 O O . PRO A 1 242 ? 4.876 -4.123 -40.128 1.00 45.75 242 PRO A O 1
ATOM 1867 N N . ARG A 1 243 ? 4.470 -5.414 -38.335 1.00 47.31 243 ARG A N 1
ATOM 1868 C CA . ARG A 1 243 ? 3.043 -5.637 -38.605 1.00 47.31 243 ARG A CA 1
ATOM 1869 C C . ARG A 1 243 ? 2.258 -4.340 -38.327 1.00 47.31 243 ARG A C 1
ATOM 1871 O O . ARG A 1 243 ? 2.480 -3.749 -37.271 1.00 47.31 243 ARG A O 1
ATOM 1878 N N . PRO A 1 244 ? 1.347 -3.893 -39.211 1.00 43.28 244 PRO A N 1
ATOM 1879 C CA . PRO A 1 244 ? 0.586 -2.669 -38.985 1.00 43.28 244 PRO A CA 1
ATOM 1880 C C . PRO A 1 244 ? -0.472 -2.863 -37.889 1.00 43.28 244 PRO A C 1
ATOM 1882 O O . PRO A 1 244 ? -1.175 -3.875 -37.853 1.00 43.28 244 PRO A O 1
ATOM 1885 N N . SER A 1 245 ? -0.567 -1.871 -37.005 1.00 48.03 245 SER A N 1
ATOM 1886 C CA . SER A 1 245 ? -1.545 -1.760 -35.923 1.00 48.03 245 SER A CA 1
ATOM 1887 C C . SER A 1 245 ? -2.957 -1.572 -36.491 1.00 48.03 245 SER A C 1
ATOM 1889 O O . SER A 1 245 ? -3.195 -0.642 -37.260 1.00 48.03 245 SER A O 1
ATOM 1891 N N . GLN A 1 246 ? -3.894 -2.443 -36.118 1.00 48.91 246 GLN A N 1
ATOM 1892 C CA . GLN A 1 246 ? -5.326 -2.256 -36.385 1.00 48.91 246 GLN A CA 1
ATOM 1893 C C . GLN A 1 246 ? -5.944 -1.354 -35.297 1.00 48.91 246 GLN A C 1
ATOM 1895 O O . GLN A 1 246 ? -5.569 -1.506 -34.134 1.00 48.91 246 GLN A O 1
ATOM 1900 N N . PRO A 1 247 ? -6.873 -0.438 -35.633 1.00 49.19 247 PRO A N 1
ATOM 1901 C CA . PRO A 1 247 ? -7.587 0.368 -34.647 1.00 49.19 247 PRO A CA 1
ATOM 1902 C C . PRO A 1 247 ? -8.779 -0.394 -34.041 1.00 49.19 247 PRO A C 1
ATOM 1904 O O . PRO A 1 247 ? -9.562 -1.014 -34.759 1.00 49.19 247 PRO A O 1
ATOM 1907 N N . GLU A 1 248 ? -8.906 -0.327 -32.715 1.00 55.62 248 GLU A N 1
ATOM 1908 C CA . GLU A 1 248 ? -10.009 -0.888 -31.919 1.00 55.62 248 GLU A CA 1
ATOM 1909 C C . GLU A 1 248 ? -11.298 -0.045 -32.068 1.00 55.62 248 GLU A C 1
ATOM 1911 O O . GLU A 1 248 ? -11.206 1.186 -32.135 1.00 55.62 248 GLU A O 1
ATOM 1916 N N . PRO A 1 249 ? -12.503 -0.651 -32.130 1.00 57.00 249 PRO A N 1
ATOM 1917 C CA . PRO A 1 249 ? -13.756 0.091 -32.251 1.00 57.00 249 PRO A CA 1
ATOM 1918 C C . PRO A 1 249 ? -14.261 0.609 -30.888 1.00 57.00 249 PRO A C 1
ATOM 1920 O O . PRO A 1 249 ? -13.936 0.040 -29.847 1.00 57.00 249 PRO A O 1
ATOM 1923 N N . PRO A 1 250 ? -15.089 1.671 -30.870 1.00 55.22 250 PRO A N 1
ATOM 1924 C CA . PRO A 1 250 ? -15.558 2.284 -29.633 1.00 55.22 250 PRO A CA 1
ATOM 1925 C C . PRO A 1 250 ? -16.625 1.426 -28.943 1.00 55.22 250 PRO A C 1
ATOM 1927 O O . PRO A 1 250 ? -17.637 1.063 -29.545 1.00 55.22 250 PRO A O 1
ATOM 1930 N N . HIS A 1 251 ? -16.416 1.151 -27.657 1.00 59.44 251 HIS A N 1
ATOM 1931 C CA . HIS A 1 251 ? -17.431 0.563 -26.789 1.00 59.44 251 HIS A CA 1
ATOM 1932 C C . HIS A 1 251 ? -18.508 1.607 -26.458 1.00 59.44 251 HIS A C 1
ATOM 1934 O O . HIS A 1 251 ? -18.194 2.716 -26.018 1.00 59.44 251 HIS A O 1
ATOM 1940 N N . ARG A 1 252 ? -19.769 1.238 -26.693 1.00 55.53 252 ARG A N 1
ATOM 1941 C CA . ARG A 1 252 ? -20.972 1.922 -26.215 1.00 55.53 252 ARG A CA 1
ATOM 1942 C C . ARG A 1 252 ? -21.578 1.108 -25.082 1.00 55.53 252 ARG A C 1
ATOM 1944 O O . ARG A 1 252 ? -21.497 -0.137 -25.180 1.00 55.53 252 ARG A O 1
#

Sequence (252 aa):
MEGRALSGQERGSALQKQRGRLVGGRGCLLQEEEGRKQVLELREEKGFQGLQLEREACLASNYALAKENLALRPRLEMGRAALAIKYQELREVAENCADKLQRLEDTMHRWSPHCALGWLQAELEEAEQEAEEHMEQLLLGEQSLEAFLPAFQRGRALAHLRRTQAEKLQELLRRRERCAQPAPTTATDAHKPFPAAAVLPTGAAGGPPAVPRSLPPLDSRPVPPLKGSPGCPLGPAPLLSPRPSQPEPPHR